Protein AF-A0A7S0Q062-F1 (afdb_monomer)

Solvent-accessible surface area (backbone atoms only — not comparable to full-atom values): 15706 Å² total; per-residue (Å²): 143,91,84,86,85,86,82,90,78,99,66,89,74,64,60,65,62,72,66,32,70,66,52,50,52,52,52,52,50,51,54,50,50,51,52,52,53,53,41,52,55,48,46,52,51,53,51,51,49,38,66,76,47,43,71,65,37,65,72,35,70,66,50,44,51,52,51,52,44,43,52,44,61,59,53,36,58,61,27,53,74,70,68,39,77,59,27,59,56,45,54,56,48,42,59,59,49,48,51,57,56,52,49,61,62,39,40,79,38,68,72,46,28,50,52,50,50,43,54,55,52,38,56,62,70,40,46,68,57,51,53,49,52,53,51,53,38,54,54,50,10,51,52,44,29,70,70,40,56,74,85,37,84,55,18,36,43,61,68,40,10,38,52,47,39,53,37,42,66,76,69,53,73,65,75,72,81,34,63,87,37,74,66,48,38,49,50,53,51,54,48,47,48,45,42,62,58,50,48,48,52,50,50,51,53,54,46,50,53,43,45,52,57,42,59,77,49,33,66,68,52,48,52,49,54,43,51,50,51,50,50,58,50,56,72,72,48,52,73,71,57,69,66,30,56,87,78,54,58,93,80,84,89,78,87,76,83,81,74,83,70,82,81,82,77,78,73,82,82,79,78,132

pLDDT: mean 82.07, std 14.69, range [25.33, 95.5]

InterPro domains:
  IPR005821 Ion transport domain [PF00520] (30-217)
  IPR024862 Tra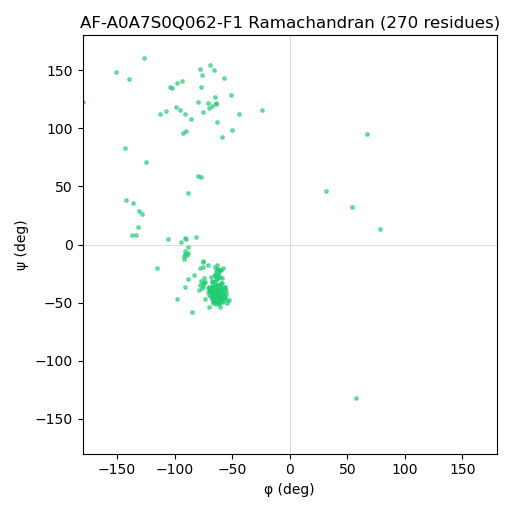nsient receptor potential cation channel subfamily V [PTHR10582] (46-239)

Organism: NCBI:txid221442

Radius of gyration: 27.73 Å; Cα contacts (8 Å, |Δi|>4): 160; chains: 1; bounding box: 75×62×72 Å

Sequence (272 aa):
GAFLLLGNNEQFKDQSEWDNPDTRKSIGLTLFSFTQLLNLYNARIEAQELWVNGYNYLTSMWNLFDVISVLNVISIVPLLYFHSPLAKAFASFGTIVMLTRMSKLARGNEKYSFLISIIIECFYDMVPFVSLCFTFLLFEAFAFNLLAPPDSEYFGDFFSAWFTSYSLMFGEFDSFVYKDSFFMGLFFHLFTITVSIVLLNVLIAIISDTYERVQEKGAPKSLLERADLILEMQQRMLQSQCADPKLFPEWVHVIERVELFDSRHEAWSGRL

Secondary structure (DSSP, 8-state):
---SS---SS-TTSHHHHT-HHHHHHHHHHHHHHHHHHHHHHHHHHHHHHHHHTHHHHHSHHHHHHHHHHHHHHHHHHHHHTT-THHHHHHHHHHHHHHHHHHHHHTTSHHHHHHHHHHHHHHHHHHHHHHHHHHHHHHHHHHHHHHS-TT-TTTSSHHHHHHHHHHHHTT---GGGG-S-HHHHHHHHHHHIIIIIIIHHHHHHHHHHHHHHHHHHHHHHHHHHHHHHHHHHHHHS-HHHHT-TTTS---------------SS-------

Foldseek 3Di:
DPPPPDDDDDDPPPVVCVPPPVSVVVVVVVVLVVVLVVLVVLVVVLVVVCVVCPPVQCVDPLSVLSVVLSVLSVVLVVCVVVVHPCSVVSVVVNVVSVVSVVLLVQLLDLVSVLVVQLVVLLVVLCVVLVVVVLVLLLVQLVVQLVPDDCPDQQRVDSVSSSVQSVCLLVVNDDLVSQPPDPVSNVSSVVSNCCRVPPSVVVSVVSSVVSSVVCVVVSPVVSVVSNVVVVVSVVVVDDPVVVPDCVNVPDDDDDDDDPDPDPPPDDDDPDDD

Structure (mmCIF, N/CA/C/O backbone):
data_AF-A0A7S0Q062-F1
#
_entry.id   AF-A0A7S0Q062-F1
#
loop_
_atom_site.group_PDB
_atom_site.id
_atom_site.type_symbol
_atom_site.label_atom_id
_atom_site.label_alt_id
_atom_site.label_comp_id
_atom_site.label_asym_id
_atom_site.label_entity_id
_atom_site.label_seq_id
_atom_site.pdbx_PDB_ins_code
_atom_site.Cartn_x
_atom_site.Cartn_y
_atom_site.Cartn_z
_atom_site.occupancy
_atom_site.B_iso_or_equiv
_atom_site.auth_seq_id
_atom_site.auth_comp_id
_atom_site.auth_asym_id
_atom_site.auth_atom_id
_atom_site.pdbx_PDB_model_num
ATOM 1 N N . GLY A 1 1 ? -2.473 20.925 -2.664 1.00 36.97 1 GLY A N 1
ATOM 2 C CA . GLY A 1 1 ? -3.140 22.041 -3.355 1.00 36.97 1 GLY A CA 1
ATOM 3 C C . GLY A 1 1 ? -4.131 22.722 -2.436 1.00 36.97 1 GLY A C 1
ATOM 4 O O . GLY A 1 1 ? -5.297 22.376 -2.467 1.00 36.97 1 GLY A O 1
ATOM 5 N N . ALA A 1 2 ? -3.659 23.668 -1.623 1.00 25.33 2 ALA A N 1
ATOM 6 C CA . ALA A 1 2 ? -4.480 24.491 -0.726 1.00 25.33 2 ALA A CA 1
ATOM 7 C C . ALA A 1 2 ? -3.944 25.939 -0.683 1.00 25.33 2 ALA A C 1
ATOM 9 O O . ALA A 1 2 ? -3.864 26.546 0.375 1.00 25.33 2 ALA A O 1
ATOM 10 N N . PHE A 1 3 ? -3.493 26.462 -1.832 1.00 31.81 3 PHE A N 1
ATOM 11 C CA . PHE A 1 3 ? -2.768 27.741 -1.906 1.00 31.81 3 PHE A CA 1
ATOM 12 C C . PHE A 1 3 ? -3.275 28.713 -2.986 1.00 31.81 3 PHE A C 1
ATOM 14 O O . PHE A 1 3 ? -2.584 29.668 -3.311 1.00 31.81 3 PHE A O 1
ATOM 21 N N . LEU A 1 4 ? -4.469 28.503 -3.553 1.00 34.69 4 LEU A N 1
ATOM 22 C CA . LEU A 1 4 ? -4.913 29.251 -4.743 1.00 34.69 4 LEU A CA 1
ATOM 23 C C . LEU A 1 4 ? -6.319 29.870 -4.659 1.00 34.69 4 LEU A C 1
ATOM 25 O O . LEU A 1 4 ? -6.963 30.037 -5.686 1.00 34.69 4 LEU A O 1
ATOM 29 N N . LEU A 1 5 ? -6.813 30.239 -3.471 1.00 33.59 5 LEU A N 1
ATOM 30 C CA . LEU A 1 5 ? -8.160 30.828 -3.354 1.00 33.59 5 LEU A CA 1
ATOM 31 C C . LEU A 1 5 ? -8.294 32.052 -2.440 1.00 33.59 5 LEU A C 1
ATOM 33 O O . LEU A 1 5 ? -9.344 32.228 -1.841 1.00 33.59 5 LEU A O 1
ATOM 37 N N . LEU A 1 6 ? -7.303 32.945 -2.372 1.00 30.56 6 LEU A N 1
ATOM 38 C CA . LEU A 1 6 ? -7.529 34.288 -1.811 1.00 30.56 6 LEU A CA 1
ATOM 39 C C . LEU A 1 6 ? -6.722 35.346 -2.573 1.00 30.56 6 LEU A C 1
ATOM 41 O O . LEU A 1 6 ? -5.625 35.731 -2.178 1.00 30.56 6 LEU A O 1
ATOM 45 N N . GLY A 1 7 ? -7.282 35.790 -3.699 1.00 30.92 7 GLY A N 1
ATOM 46 C CA . GLY A 1 7 ? -6.864 36.994 -4.411 1.00 30.92 7 GLY A CA 1
ATOM 47 C C . GLY A 1 7 ? -7.827 38.152 -4.133 1.00 30.92 7 GLY A C 1
ATOM 48 O O . GLY A 1 7 ? -9.037 37.976 -4.233 1.00 30.92 7 GLY A O 1
ATOM 49 N N . ASN A 1 8 ? -7.239 39.319 -3.853 1.00 39.22 8 ASN A N 1
ATOM 50 C CA . ASN A 1 8 ? -7.812 40.670 -3.783 1.00 39.22 8 ASN A CA 1
ATOM 51 C C . ASN A 1 8 ? -8.819 40.986 -2.663 1.00 39.22 8 ASN A C 1
ATOM 53 O O . ASN A 1 8 ? -10.023 40.831 -2.834 1.00 39.22 8 ASN A O 1
ATOM 57 N N . ASN A 1 9 ? -8.314 41.559 -1.560 1.00 35.62 9 ASN A N 1
ATOM 58 C CA . ASN A 1 9 ? -8.638 42.932 -1.126 1.00 35.62 9 ASN A CA 1
ATOM 59 C C . ASN A 1 9 ? -7.879 43.303 0.174 1.00 35.62 9 ASN A C 1
ATOM 61 O O . ASN A 1 9 ? -7.975 42.615 1.182 1.00 35.62 9 ASN A O 1
ATOM 65 N N . GLU A 1 10 ? -7.094 44.384 0.113 1.00 40.44 10 GLU A N 1
ATOM 66 C CA . GLU A 1 10 ? -6.677 45.308 1.194 1.00 40.44 10 GLU A CA 1
ATOM 67 C C . GLU A 1 10 ? -6.493 44.818 2.661 1.00 40.44 10 GLU A C 1
ATOM 69 O O . GLU A 1 10 ? -6.887 45.516 3.593 1.00 40.44 10 GLU A O 1
ATOM 74 N N . GLN A 1 11 ? -5.817 43.689 2.921 1.00 38.72 11 GLN A N 1
ATOM 75 C CA . GLN A 1 11 ? -5.406 43.292 4.294 1.00 38.72 11 GLN A CA 1
ATOM 76 C C . GLN A 1 11 ? -3.912 42.927 4.458 1.00 38.72 11 GLN A C 1
ATOM 78 O O . GLN A 1 11 ? -3.516 42.219 5.381 1.00 38.72 11 GLN A O 1
ATOM 83 N N . PHE A 1 12 ? -3.033 43.464 3.608 1.00 43.56 12 PHE A N 1
ATOM 84 C CA . PHE A 1 12 ? -1.579 43.222 3.651 1.00 43.56 12 PHE A CA 1
ATOM 85 C C . PHE A 1 12 ? -0.845 44.061 4.725 1.00 43.56 12 PHE A C 1
ATOM 87 O O . PHE A 1 12 ? 0.060 44.837 4.415 1.00 43.56 12 PHE A O 1
ATOM 94 N N . LYS A 1 13 ? -1.208 43.914 6.006 1.00 43.00 13 LYS A N 1
ATOM 95 C CA . LYS A 1 13 ? -0.318 44.293 7.130 1.00 43.00 13 LYS A CA 1
ATOM 96 C C . LYS A 1 13 ? 0.127 43.108 7.989 1.00 43.00 13 LYS A C 1
ATOM 98 O O . LYS A 1 13 ? 1.199 43.199 8.574 1.00 43.00 13 LYS A O 1
ATOM 103 N N . ASP A 1 14 ? -0.588 41.984 7.950 1.00 51.38 14 ASP A N 1
ATOM 104 C CA . ASP A 1 14 ? -0.245 40.794 8.746 1.00 51.38 14 ASP A CA 1
ATOM 105 C C . ASP A 1 14 ? 0.673 39.795 8.023 1.00 51.38 14 ASP A C 1
ATOM 107 O O . ASP A 1 14 ? 1.208 38.883 8.642 1.00 51.38 14 ASP A O 1
ATOM 111 N N . GLN A 1 15 ? 0.930 39.954 6.720 1.00 49.16 15 GLN A N 1
ATOM 112 C CA . GLN A 1 15 ? 1.778 39.016 5.966 1.00 49.16 15 GLN A CA 1
ATOM 113 C C . GLN A 1 15 ? 3.274 39.090 6.314 1.00 49.16 15 GLN A C 1
ATOM 115 O O . GLN A 1 15 ? 3.995 38.131 6.045 1.00 49.16 15 GLN A O 1
ATOM 120 N N . SER A 1 16 ? 3.748 40.173 6.945 1.00 56.31 16 SER A N 1
ATOM 121 C CA . SER A 1 16 ? 5.165 40.314 7.317 1.00 56.31 16 SER A CA 1
ATOM 122 C C . SER A 1 16 ? 5.561 39.448 8.521 1.00 56.31 16 SER A C 1
ATOM 124 O O . SER A 1 16 ? 6.700 38.985 8.586 1.00 56.31 16 SER A O 1
ATOM 126 N N . GLU A 1 17 ? 4.632 39.161 9.440 1.00 57.16 17 GLU A N 1
ATOM 127 C CA . GLU A 1 17 ? 4.890 38.280 10.588 1.00 57.16 17 GLU A CA 1
ATOM 128 C C . GLU A 1 17 ? 4.950 36.798 10.181 1.00 57.16 17 GLU A C 1
ATOM 130 O O . GLU A 1 17 ? 5.759 36.046 10.732 1.00 57.16 17 GLU A O 1
ATOM 135 N N . TRP A 1 18 ? 4.165 36.383 9.176 1.00 56.53 18 TRP A N 1
ATOM 136 C CA . TRP A 1 18 ? 4.162 35.011 8.633 1.00 56.53 18 TRP A CA 1
ATOM 137 C C . TRP A 1 18 ? 5.343 34.704 7.698 1.00 56.53 18 TRP A C 1
ATOM 139 O O . TRP A 1 18 ? 5.669 33.530 7.478 1.00 56.53 18 TRP A O 1
ATOM 149 N N . ASP A 1 19 ? 5.993 35.734 7.150 1.00 65.06 19 ASP A N 1
ATOM 150 C CA . ASP A 1 19 ? 7.230 35.611 6.367 1.00 65.06 19 ASP A CA 1
ATOM 151 C C . ASP A 1 19 ? 8.499 35.668 7.228 1.00 65.06 19 ASP A C 1
ATOM 153 O O . ASP A 1 19 ? 9.587 35.367 6.733 1.00 65.06 19 ASP A O 1
ATOM 157 N N . ASN A 1 20 ? 8.384 35.970 8.527 1.00 80.88 20 ASN A N 1
ATOM 158 C CA . ASN A 1 20 ? 9.530 35.940 9.425 1.00 80.88 20 ASN A CA 1
ATOM 159 C C . ASN A 1 20 ? 10.030 34.483 9.616 1.00 80.88 20 ASN A C 1
ATOM 161 O O . ASN A 1 20 ? 9.285 33.625 10.115 1.00 80.88 20 ASN A O 1
ATOM 165 N N . PRO A 1 21 ? 11.290 34.170 9.245 1.00 79.62 21 PRO A N 1
ATOM 166 C CA . PRO A 1 21 ? 11.847 32.822 9.355 1.00 79.62 21 PRO A CA 1
ATOM 167 C C . PRO A 1 21 ? 11.869 32.286 10.793 1.00 79.62 21 PRO A C 1
ATOM 169 O O . PRO A 1 21 ? 11.767 31.070 10.981 1.00 79.62 21 PRO A O 1
ATOM 172 N N . ASP A 1 22 ? 11.953 33.153 11.802 1.00 82.25 22 ASP A N 1
ATOM 173 C CA . ASP A 1 22 ? 11.947 32.737 13.208 1.00 82.25 22 ASP A CA 1
ATOM 174 C C . ASP A 1 22 ? 10.540 32.347 13.681 1.00 82.25 22 ASP A C 1
ATOM 176 O O . ASP A 1 22 ? 10.376 31.330 14.363 1.00 82.25 22 ASP A O 1
ATOM 180 N N . THR A 1 23 ? 9.507 33.063 13.223 1.00 81.12 23 THR A N 1
ATOM 181 C CA . THR A 1 23 ? 8.100 32.704 13.458 1.00 81.12 23 THR A CA 1
ATOM 182 C C . THR A 1 23 ? 7.782 31.338 12.846 1.00 81.12 23 THR A C 1
ATOM 184 O O . THR A 1 23 ? 7.220 30.472 13.520 1.00 81.12 23 THR A O 1
ATOM 187 N N . ARG A 1 24 ? 8.222 31.080 11.603 1.00 78.56 24 ARG A N 1
ATOM 188 C CA . ARG A 1 24 ? 8.029 29.778 10.929 1.00 78.56 24 ARG A CA 1
ATOM 189 C C . ARG A 1 24 ? 8.706 28.623 11.664 1.00 78.56 24 ARG A C 1
ATOM 191 O O . ARG A 1 24 ? 8.103 27.562 11.822 1.00 78.56 24 ARG A O 1
ATOM 198 N N . LYS A 1 25 ? 9.944 28.822 12.128 1.00 82.19 25 LYS A N 1
ATOM 199 C CA . LYS A 1 25 ? 10.669 27.813 12.917 1.00 82.19 25 LYS A CA 1
ATOM 200 C C . LYS A 1 25 ? 9.970 27.527 14.241 1.00 82.19 25 LYS A C 1
ATOM 202 O O . LYS A 1 25 ? 9.812 26.361 14.590 1.00 82.19 25 LYS A O 1
ATOM 207 N N . SER A 1 26 ? 9.527 28.571 14.943 1.00 82.62 26 SER A N 1
ATOM 208 C CA . SER A 1 26 ? 8.820 28.437 16.219 1.00 82.62 26 SER A CA 1
ATOM 209 C C . SER A 1 26 ? 7.520 27.642 16.060 1.00 82.62 26 SER A C 1
ATOM 211 O O . SER A 1 26 ? 7.314 26.655 16.765 1.00 82.62 26 SER A O 1
ATOM 213 N N . ILE A 1 27 ? 6.695 27.985 15.064 1.00 86.94 27 ILE A N 1
ATOM 214 C CA . ILE A 1 27 ? 5.453 27.257 14.754 1.00 86.94 27 ILE A CA 1
ATOM 215 C C . ILE A 1 27 ? 5.740 25.801 14.360 1.00 86.94 27 ILE A C 1
ATOM 217 O O . ILE A 1 27 ? 5.066 24.881 14.819 1.00 86.94 27 ILE A O 1
ATOM 221 N N . GLY A 1 28 ? 6.755 25.562 13.527 1.00 85.50 28 GLY A N 1
ATOM 222 C CA . GLY A 1 28 ? 7.140 24.202 13.149 1.00 85.50 28 GLY A CA 1
ATOM 223 C C . GLY A 1 28 ? 7.548 23.358 14.358 1.00 85.50 28 GLY A C 1
ATOM 224 O O . GLY A 1 28 ? 7.141 22.202 14.478 1.00 85.50 28 GLY A O 1
ATOM 225 N N . LEU A 1 29 ? 8.303 23.945 15.287 1.00 85.81 29 LEU A N 1
ATOM 226 C CA . LEU A 1 29 ? 8.780 23.260 16.484 1.00 85.81 29 LEU A CA 1
ATOM 227 C C . LEU A 1 29 ? 7.649 22.977 17.482 1.00 85.81 29 LEU A C 1
ATOM 229 O O . LEU A 1 29 ? 7.631 21.900 18.086 1.00 85.81 29 LEU A O 1
ATOM 233 N N . THR A 1 30 ? 6.683 23.888 17.630 1.00 89.12 30 THR A N 1
ATOM 234 C CA . THR A 1 30 ? 5.508 23.662 18.488 1.00 89.12 30 THR A CA 1
ATOM 235 C C . THR A 1 30 ? 4.606 22.567 17.925 1.00 89.12 30 THR A C 1
ATOM 237 O O . THR A 1 30 ? 4.257 21.642 18.660 1.00 89.12 30 THR A O 1
ATOM 240 N N . LEU A 1 31 ? 4.301 22.595 16.622 1.00 88.38 31 LEU A N 1
ATOM 241 C CA . LEU A 1 31 ? 3.514 21.548 15.956 1.00 88.38 31 LEU A CA 1
ATOM 242 C C . LEU A 1 31 ? 4.203 20.181 16.020 1.00 88.38 31 LEU A C 1
ATOM 244 O O . LEU A 1 31 ? 3.558 19.169 16.305 1.00 88.38 31 LEU A O 1
ATOM 248 N N . PHE A 1 32 ? 5.518 20.144 15.798 1.00 87.50 32 PHE A N 1
ATOM 249 C CA . PHE A 1 32 ? 6.297 18.916 15.916 1.00 87.50 32 PHE A CA 1
ATOM 250 C C . PHE A 1 32 ? 6.261 18.366 17.346 1.00 87.50 32 PHE A C 1
ATOM 252 O O . PHE A 1 32 ? 5.954 17.192 17.541 1.00 87.50 32 PHE A O 1
ATOM 259 N N . SER A 1 33 ? 6.493 19.215 18.351 1.00 86.81 33 SER A N 1
ATOM 260 C CA . SER A 1 33 ? 6.449 18.813 19.764 1.00 86.81 33 SER A CA 1
ATOM 261 C C . SER A 1 33 ? 5.070 18.281 20.157 1.00 86.81 33 SER A C 1
ATOM 263 O O . SER A 1 33 ? 4.966 17.234 20.794 1.00 86.81 33 SER A O 1
ATOM 265 N N . PHE A 1 34 ? 4.004 18.950 19.717 1.00 90.31 34 PHE A N 1
ATOM 266 C CA . PHE A 1 34 ? 2.634 18.494 19.928 1.00 90.31 34 PHE A CA 1
ATOM 267 C C . PHE A 1 34 ? 2.374 17.125 19.280 1.00 90.31 34 PHE A C 1
ATOM 269 O O . PHE A 1 34 ? 1.824 16.229 19.920 1.00 90.31 34 PHE A O 1
ATOM 276 N N . THR A 1 35 ? 2.840 16.927 18.043 1.00 87.31 35 THR A N 1
ATOM 277 C CA . THR A 1 35 ? 2.719 15.646 17.328 1.00 87.31 35 THR A CA 1
ATOM 278 C C . THR A 1 35 ? 3.441 14.521 18.069 1.00 87.31 35 THR A C 1
ATOM 280 O O . THR A 1 35 ? 2.903 13.421 18.190 1.00 87.31 35 THR A O 1
ATOM 283 N N . GLN A 1 36 ? 4.628 14.790 18.619 1.00 87.56 36 GLN A N 1
ATOM 284 C CA . GLN A 1 36 ? 5.376 13.804 19.401 1.00 87.56 36 GLN A CA 1
ATOM 285 C C . GLN A 1 36 ? 4.670 13.451 20.715 1.00 87.56 36 GLN A C 1
ATOM 287 O O . GLN A 1 36 ? 4.585 12.274 21.063 1.00 87.56 36 GLN A O 1
ATOM 292 N N . LEU A 1 37 ? 4.098 14.434 21.417 1.00 90.50 37 LEU A N 1
ATOM 293 C CA . LEU A 1 37 ? 3.309 14.183 22.628 1.00 90.50 37 LEU A CA 1
ATOM 294 C C . LEU A 1 37 ? 2.075 13.322 22.337 1.00 90.50 37 LEU A C 1
ATOM 296 O O . LEU A 1 37 ? 1.827 12.343 23.042 1.00 90.50 37 LEU A O 1
ATOM 300 N N . LEU A 1 38 ? 1.337 13.643 21.271 1.00 89.44 38 LEU A N 1
ATOM 301 C CA . LEU A 1 38 ? 0.197 12.840 20.833 1.00 89.44 38 LEU A CA 1
ATOM 302 C C . LEU A 1 38 ? 0.633 11.415 20.464 1.00 89.44 38 LEU A C 1
ATOM 304 O O . LEU A 1 38 ? -0.043 10.446 20.804 1.00 89.44 38 LEU A O 1
ATOM 308 N N . ASN A 1 39 ? 1.784 11.268 19.806 1.00 89.81 39 ASN A N 1
ATOM 309 C CA . ASN A 1 39 ? 2.300 9.958 19.435 1.00 89.81 39 ASN A CA 1
ATOM 310 C C . ASN A 1 39 ? 2.723 9.121 20.650 1.00 89.81 39 ASN A C 1
ATOM 312 O O . ASN A 1 39 ? 2.470 7.923 20.662 1.00 89.81 39 ASN A O 1
ATOM 316 N N . LEU A 1 40 ? 3.303 9.732 21.687 1.00 90.00 40 LEU A N 1
ATOM 317 C CA . LEU A 1 40 ? 3.611 9.048 22.949 1.00 90.00 40 LEU A CA 1
ATOM 318 C C . LEU A 1 40 ? 2.344 8.603 23.688 1.00 90.00 40 LEU A C 1
ATOM 320 O O . LEU A 1 40 ? 2.309 7.506 24.246 1.00 90.00 40 LEU A O 1
ATOM 324 N N . TYR A 1 41 ? 1.294 9.427 23.666 1.00 90.31 41 TYR A N 1
ATOM 325 C CA . TYR A 1 41 ? -0.012 9.042 24.196 1.00 90.31 41 TYR A CA 1
ATOM 326 C C . TYR A 1 41 ? -0.577 7.818 23.459 1.00 90.31 41 TYR A C 1
ATOM 328 O O . TYR A 1 41 ? -0.955 6.840 24.103 1.00 90.31 41 TYR A O 1
ATOM 336 N N . ASN A 1 42 ? -0.538 7.823 22.124 1.00 87.50 42 ASN A N 1
ATOM 337 C CA . ASN A 1 42 ? -0.971 6.679 21.317 1.00 87.50 42 ASN A CA 1
ATOM 338 C C . ASN A 1 42 ? -0.097 5.442 21.566 1.00 87.50 42 ASN A C 1
ATOM 340 O O . ASN A 1 42 ? -0.624 4.356 21.767 1.00 87.50 42 ASN A O 1
ATOM 344 N N . ALA A 1 43 ? 1.228 5.601 21.643 1.00 90.31 43 ALA A N 1
ATOM 345 C CA . ALA A 1 43 ? 2.157 4.511 21.939 1.00 90.31 43 ALA A CA 1
ATOM 346 C C . ALA A 1 43 ? 1.827 3.814 23.264 1.00 90.31 43 ALA A C 1
ATOM 348 O O . ALA A 1 43 ? 1.913 2.593 23.360 1.00 90.31 43 ALA A O 1
ATOM 349 N N . ARG A 1 44 ? 1.418 4.583 24.283 1.00 90.25 44 ARG A N 1
ATOM 350 C CA . ARG A 1 44 ? 0.967 4.027 25.560 1.00 90.25 44 ARG A CA 1
ATOM 351 C C . ARG A 1 44 ? -0.301 3.188 25.396 1.00 90.25 44 ARG A C 1
ATOM 353 O O . ARG A 1 44 ? -0.363 2.115 25.987 1.00 90.25 44 ARG A O 1
ATOM 360 N N . ILE A 1 45 ? -1.285 3.669 24.636 1.00 85.75 45 ILE A N 1
ATOM 361 C CA . ILE A 1 45 ? -2.532 2.932 24.379 1.00 85.75 45 ILE A CA 1
ATOM 362 C C . ILE A 1 45 ? -2.226 1.623 23.650 1.00 85.75 45 ILE A C 1
ATOM 364 O O . ILE A 1 45 ? -2.612 0.561 24.130 1.00 85.75 45 ILE A O 1
ATOM 368 N N . GLU A 1 46 ? -1.468 1.681 22.554 1.00 87.88 46 GLU A N 1
ATOM 369 C CA . GLU A 1 46 ? -1.132 0.485 21.772 1.00 87.88 46 GLU A CA 1
ATOM 370 C C . GLU A 1 46 ? -0.297 -0.514 22.588 1.00 87.88 46 GLU A C 1
ATOM 372 O O . GLU A 1 46 ? -0.504 -1.720 22.498 1.00 87.88 46 GLU A O 1
ATOM 377 N N . ALA A 1 47 ? 0.609 -0.036 23.452 1.00 88.19 47 ALA A N 1
ATOM 378 C CA . ALA A 1 47 ? 1.370 -0.906 24.349 1.00 88.19 47 ALA A CA 1
ATOM 379 C C . ALA A 1 47 ? 0.480 -1.603 25.392 1.00 88.19 47 ALA A C 1
ATOM 381 O O . ALA A 1 47 ? 0.721 -2.764 25.722 1.00 88.19 47 ALA A O 1
ATOM 382 N N . GLN A 1 48 ? -0.544 -0.917 25.912 1.00 86.25 48 GLN A N 1
ATOM 383 C CA . GLN A 1 48 ? -1.524 -1.526 26.814 1.00 86.25 48 GLN A CA 1
ATOM 384 C C . GLN A 1 48 ? -2.356 -2.587 26.091 1.00 86.25 48 GLN A C 1
ATOM 386 O O . GLN A 1 48 ? -2.544 -3.679 26.623 1.00 86.25 48 GLN A O 1
ATOM 391 N N . GLU A 1 49 ? -2.805 -2.298 24.872 1.00 83.31 49 GLU A N 1
ATOM 392 C CA . GLU A 1 49 ? -3.603 -3.230 24.076 1.00 83.31 49 GLU A CA 1
ATOM 393 C C . GLU A 1 49 ? -2.798 -4.474 23.669 1.00 83.31 49 GLU A C 1
ATOM 395 O O . GLU A 1 49 ? -3.270 -5.600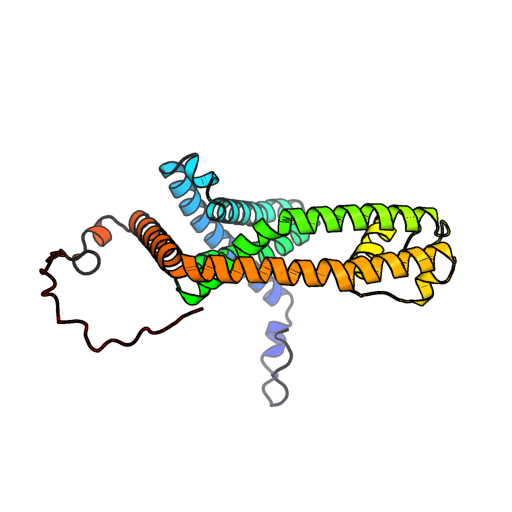 23.832 1.00 83.31 49 GLU A O 1
ATOM 400 N N . LEU A 1 50 ? -1.541 -4.288 23.251 1.00 87.50 50 LEU A N 1
ATOM 401 C CA . LEU A 1 50 ? -0.600 -5.377 22.986 1.00 87.50 50 LEU A CA 1
ATOM 402 C C . LEU A 1 50 ? -0.352 -6.233 24.236 1.00 87.50 50 LEU A C 1
ATOM 404 O O . LEU A 1 50 ? -0.223 -7.450 24.129 1.00 87.50 50 LEU A O 1
ATOM 408 N N . TRP A 1 51 ? -0.288 -5.625 25.424 1.00 86.31 51 TRP A N 1
ATOM 409 C CA . TRP A 1 51 ? -0.076 -6.364 26.670 1.00 86.31 51 TRP A CA 1
ATOM 410 C C . TRP A 1 51 ? -1.279 -7.236 27.050 1.00 86.31 51 TRP A C 1
ATOM 412 O O . TRP A 1 51 ? -1.092 -8.362 27.506 1.00 86.31 51 TRP A O 1
ATOM 422 N N . VAL A 1 52 ? -2.501 -6.745 26.826 1.00 84.81 52 VAL A N 1
ATOM 423 C CA . VAL A 1 52 ? -3.740 -7.490 27.111 1.00 84.81 52 VAL A CA 1
ATOM 424 C C . VAL A 1 52 ? -3.975 -8.603 26.087 1.00 84.81 52 VAL A C 1
ATOM 426 O O . VAL A 1 52 ? -4.273 -9.735 26.463 1.00 84.81 52 VAL A O 1
ATOM 429 N N . ASN A 1 53 ? -3.824 -8.297 24.797 1.00 81.50 53 ASN A N 1
ATOM 430 C CA . ASN A 1 53 ? -4.175 -9.205 23.700 1.00 81.50 53 ASN A CA 1
ATOM 431 C C . ASN A 1 53 ? -3.001 -10.094 23.236 1.00 81.50 53 ASN A C 1
ATOM 433 O O . ASN A 1 53 ? -3.202 -11.066 22.502 1.00 81.50 53 ASN A O 1
ATOM 437 N N . GLY A 1 54 ? -1.771 -9.790 23.660 1.00 85.25 54 GLY A N 1
ATOM 438 C CA . GLY A 1 54 ? -0.574 -10.581 23.384 1.00 85.25 54 GLY A CA 1
ATOM 439 C C . GLY A 1 54 ? -0.312 -10.777 21.889 1.00 85.25 54 GLY A C 1
ATOM 440 O O . GLY A 1 54 ? -0.352 -9.838 21.099 1.00 85.25 54 GLY A O 1
ATOM 441 N N . TYR A 1 55 ? -0.042 -12.021 21.483 1.00 81.50 55 TYR A N 1
ATOM 442 C CA . TYR A 1 55 ? 0.262 -12.356 20.086 1.00 81.50 55 TYR A CA 1
ATOM 443 C C . TYR A 1 55 ? -0.922 -12.125 19.135 1.00 81.50 55 TYR A C 1
ATOM 445 O O . TYR A 1 55 ? -0.718 -11.713 17.993 1.00 81.50 55 TYR A O 1
ATOM 453 N N . ASN A 1 56 ? -2.158 -12.315 19.608 1.00 82.69 56 ASN A N 1
ATOM 454 C CA . ASN A 1 56 ? -3.354 -12.135 18.782 1.00 82.69 56 ASN A CA 1
ATOM 455 C C . ASN A 1 56 ? -3.486 -10.687 18.289 1.00 82.69 56 ASN A C 1
ATOM 457 O O . ASN A 1 56 ? -3.976 -10.456 17.188 1.00 82.69 56 ASN A O 1
ATOM 461 N N . TYR A 1 57 ? -2.959 -9.715 19.038 1.00 81.44 57 TYR A N 1
ATOM 462 C CA . TYR A 1 57 ? -2.923 -8.321 18.606 1.00 81.44 57 TYR A CA 1
ATOM 463 C C . TYR A 1 57 ? -2.139 -8.139 17.297 1.00 81.44 57 TYR A C 1
ATOM 465 O O . TYR A 1 57 ? -2.608 -7.446 16.400 1.00 81.44 57 TYR A O 1
ATOM 473 N N . LEU A 1 58 ? -0.983 -8.799 17.150 1.00 79.06 58 LEU A N 1
ATOM 474 C CA . LEU A 1 58 ? -0.124 -8.664 15.965 1.00 79.06 58 LEU A CA 1
ATOM 475 C C . LEU A 1 58 ? -0.660 -9.410 14.736 1.00 79.06 58 LEU A C 1
ATOM 477 O O . LEU A 1 58 ? -0.213 -9.144 13.624 1.00 79.06 58 LEU A O 1
ATOM 481 N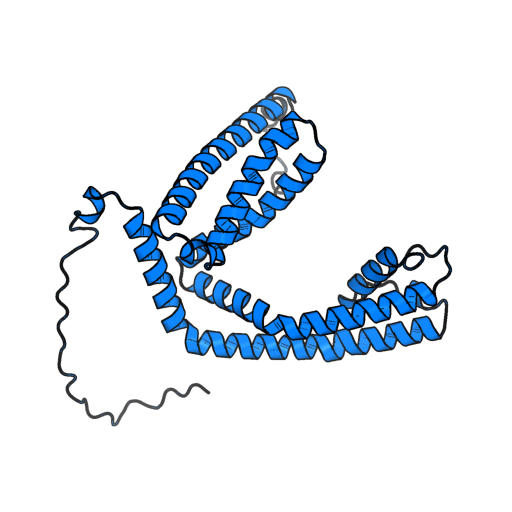 N . THR A 1 59 ? -1.623 -10.318 14.916 1.00 81.62 59 THR A N 1
ATOM 482 C CA . THR A 1 59 ? -2.314 -10.963 13.786 1.00 81.62 59 THR A CA 1
ATOM 483 C C . THR A 1 59 ? -3.331 -10.044 13.106 1.00 81.62 59 THR A C 1
ATOM 485 O O . THR A 1 59 ? -3.679 -10.269 11.948 1.00 81.62 59 THR A O 1
ATOM 488 N N . SER A 1 60 ? -3.773 -8.978 13.783 1.00 82.19 60 SER A N 1
ATOM 489 C CA . SER A 1 60 ? -4.652 -7.970 13.193 1.00 82.19 60 SER A CA 1
ATOM 490 C C . SER A 1 60 ? -3.848 -6.997 12.332 1.00 82.19 60 SER A C 1
ATOM 492 O O . SER A 1 60 ? -2.948 -6.305 12.815 1.00 82.19 60 SER A O 1
ATOM 494 N N . MET A 1 61 ? -4.211 -6.890 11.051 1.00 81.25 61 MET A N 1
ATOM 495 C CA . MET A 1 61 ? -3.571 -5.959 10.112 1.00 81.25 61 MET A CA 1
ATOM 496 C C . MET A 1 61 ? -3.628 -4.505 10.597 1.00 81.25 61 MET A C 1
ATOM 498 O O . MET A 1 61 ? -2.682 -3.745 10.405 1.00 81.25 61 MET A O 1
ATOM 502 N N . TRP A 1 62 ? -4.730 -4.116 11.239 1.00 81.31 62 TRP A N 1
ATOM 503 C CA . TRP A 1 62 ? -4.949 -2.753 11.729 1.00 81.31 62 TRP A CA 1
ATOM 504 C C . TRP A 1 62 ? -3.971 -2.382 12.833 1.00 81.31 62 TRP A C 1
ATOM 506 O O . TRP A 1 62 ? -3.361 -1.317 12.811 1.00 81.31 62 TRP A O 1
ATOM 516 N N . ASN A 1 63 ? -3.778 -3.314 13.752 1.00 84.44 63 ASN A N 1
ATOM 517 C CA . ASN A 1 63 ? -2.907 -3.154 14.900 1.00 84.44 63 ASN A CA 1
ATOM 518 C C . ASN A 1 63 ? -1.438 -3.126 14.468 1.00 84.44 63 ASN A C 1
ATOM 520 O O . ASN A 1 63 ? -0.651 -2.314 14.953 1.00 84.44 63 ASN A O 1
ATOM 524 N N . LEU A 1 64 ? -1.081 -3.929 13.460 1.00 85.94 64 LEU A N 1
ATOM 525 C CA . LEU A 1 64 ? 0.231 -3.846 12.825 1.00 85.94 64 LEU A CA 1
ATOM 526 C C . LEU A 1 64 ? 0.488 -2.454 12.218 1.00 85.94 64 LEU A C 1
ATOM 528 O O . LEU A 1 64 ? 1.560 -1.885 12.434 1.00 85.94 64 LEU A O 1
ATOM 532 N N . PHE A 1 65 ? -0.482 -1.875 11.500 1.00 86.88 65 PHE A N 1
ATOM 533 C CA . PHE A 1 65 ? -0.350 -0.519 10.953 1.00 86.88 65 PHE A CA 1
ATOM 534 C C . PHE A 1 65 ? -0.217 0.555 12.040 1.00 86.88 65 PHE A C 1
ATOM 536 O O . PHE A 1 65 ? 0.584 1.482 11.878 1.00 86.88 65 PHE A O 1
ATOM 543 N N . ASP A 1 66 ? -0.944 0.427 13.151 1.00 86.56 66 ASP A N 1
ATOM 544 C CA . ASP A 1 66 ? -0.843 1.361 14.275 1.00 86.56 66 ASP A CA 1
ATOM 545 C C . ASP A 1 66 ? 0.545 1.320 14.925 1.00 86.56 66 ASP A C 1
ATOM 547 O O . ASP A 1 66 ? 1.143 2.380 15.154 1.00 86.56 66 ASP A O 1
ATOM 551 N N . VAL A 1 67 ? 1.109 0.123 15.117 1.00 88.44 67 VAL A N 1
ATOM 552 C CA . VAL A 1 67 ? 2.481 -0.063 15.617 1.00 88.44 67 VAL A CA 1
ATOM 553 C C . VAL A 1 67 ? 3.510 0.519 14.648 1.00 88.44 67 VAL A C 1
ATOM 555 O O . VAL A 1 67 ? 4.382 1.283 15.070 1.00 88.44 67 VAL A O 1
ATOM 558 N N . ILE A 1 68 ? 3.400 0.226 13.346 1.00 89.56 68 ILE A N 1
ATOM 559 C CA . ILE A 1 68 ? 4.295 0.786 12.317 1.00 89.56 68 ILE A CA 1
ATOM 560 C C . ILE A 1 68 ? 4.245 2.319 12.338 1.00 89.56 68 ILE A C 1
ATOM 562 O O . ILE A 1 68 ? 5.286 2.973 12.258 1.00 89.56 68 ILE A O 1
ATOM 566 N N . SER A 1 69 ? 3.053 2.898 12.497 1.00 88.44 69 SER A N 1
ATOM 567 C CA . SER A 1 69 ? 2.867 4.345 12.600 1.00 88.44 69 SER A CA 1
ATOM 568 C C . SER A 1 69 ? 3.568 4.941 13.821 1.00 88.44 69 SER A C 1
ATOM 570 O O . SER A 1 69 ? 4.306 5.921 13.687 1.00 88.44 69 SER A O 1
ATOM 572 N N . VAL A 1 70 ? 3.394 4.333 15.002 1.00 90.25 70 VAL A N 1
ATOM 573 C CA . VAL A 1 70 ? 4.059 4.782 16.235 1.00 90.25 70 VAL A CA 1
ATOM 574 C C . VAL A 1 70 ? 5.579 4.739 16.075 1.00 90.25 70 VAL A C 1
ATOM 576 O O . VAL A 1 70 ? 6.252 5.732 16.373 1.00 90.25 70 VAL A O 1
ATOM 579 N N . LEU A 1 71 ? 6.114 3.619 15.577 1.00 91.00 71 LEU A N 1
ATOM 580 C CA . LEU A 1 71 ? 7.553 3.423 15.387 1.00 91.00 71 LEU A CA 1
ATOM 581 C C . LEU A 1 71 ? 8.135 4.408 14.370 1.00 91.00 71 LEU A C 1
ATOM 583 O O . LEU A 1 71 ? 9.190 4.996 14.625 1.00 91.00 71 LEU A O 1
ATOM 587 N N . ASN A 1 72 ? 7.441 4.638 13.251 1.00 91.31 72 ASN A N 1
ATOM 588 C CA . ASN A 1 72 ? 7.869 5.602 12.245 1.00 91.31 72 ASN A CA 1
ATOM 589 C C . ASN A 1 72 ? 8.018 7.006 12.857 1.00 91.31 72 ASN A C 1
ATOM 591 O O . ASN A 1 72 ? 9.083 7.609 12.725 1.00 91.31 72 ASN A O 1
ATOM 595 N N . VAL A 1 73 ? 7.019 7.491 13.600 1.00 89.56 73 VAL A N 1
ATOM 596 C CA . VAL A 1 73 ? 7.052 8.843 14.185 1.00 89.56 73 VAL A CA 1
ATOM 597 C C . VAL A 1 73 ? 8.116 8.976 15.285 1.00 89.56 73 VAL A C 1
ATOM 599 O O . VAL A 1 73 ? 8.801 10.001 15.338 1.00 89.56 73 VAL A O 1
ATOM 602 N N . ILE A 1 74 ? 8.315 7.942 16.115 1.00 89.69 74 ILE A N 1
ATOM 603 C CA . ILE A 1 74 ? 9.379 7.926 17.141 1.00 89.69 74 ILE A CA 1
ATOM 604 C C . ILE A 1 74 ? 10.763 7.980 16.490 1.00 89.69 74 ILE A C 1
ATOM 606 O O . ILE A 1 74 ? 11.639 8.700 16.971 1.00 89.69 74 ILE A O 1
ATOM 610 N N . SER A 1 75 ? 10.966 7.267 15.379 1.00 90.56 75 SER A N 1
ATOM 611 C CA . SER A 1 75 ? 12.270 7.204 14.709 1.00 90.56 75 SER A CA 1
ATOM 612 C C . SER A 1 75 ? 12.738 8.552 14.134 1.00 90.56 75 SER A C 1
ATOM 614 O O . SER A 1 75 ? 13.935 8.754 13.941 1.00 90.56 75 SER A O 1
ATOM 616 N N . ILE A 1 76 ? 11.831 9.514 13.923 1.00 90.38 76 ILE A N 1
ATOM 617 C CA . ILE A 1 76 ? 12.165 10.840 13.380 1.00 90.38 76 ILE A CA 1
ATOM 618 C C . ILE A 1 76 ? 13.044 11.644 14.352 1.00 90.38 76 ILE A C 1
ATOM 620 O O . ILE A 1 76 ? 13.960 12.335 13.910 1.00 90.38 76 ILE A O 1
ATOM 624 N N . VAL A 1 77 ? 12.816 11.544 15.666 1.00 89.94 77 VAL A N 1
ATOM 625 C CA . VAL A 1 77 ? 13.566 12.314 16.680 1.00 89.94 77 VAL A CA 1
ATOM 626 C C . VAL A 1 77 ? 15.075 12.012 16.657 1.00 89.94 77 VAL A C 1
ATOM 628 O O . VAL A 1 77 ? 15.854 12.957 16.498 1.00 89.94 77 VAL A O 1
ATOM 631 N N . PRO A 1 78 ? 15.535 10.747 16.758 1.00 92.25 78 PRO A N 1
ATOM 632 C CA . PRO A 1 78 ? 16.960 10.446 16.656 1.00 92.25 78 PRO A CA 1
ATOM 633 C C . PRO A 1 78 ? 17.518 10.771 15.264 1.00 92.25 78 PRO A C 1
ATOM 635 O O . PRO A 1 78 ? 18.636 11.273 15.169 1.00 92.25 78 PRO A O 1
ATOM 638 N N . LEU A 1 79 ? 16.753 10.565 14.184 1.00 91.94 79 LEU A N 1
ATOM 639 C CA . LEU A 1 79 ? 17.206 10.908 12.829 1.00 91.94 79 LEU A CA 1
ATOM 640 C C . LEU A 1 79 ? 17.473 12.411 12.661 1.00 91.94 79 LEU A C 1
ATOM 642 O O . LEU A 1 79 ? 18.452 12.783 12.013 1.00 91.94 79 LEU A O 1
ATOM 646 N N . LEU A 1 80 ? 16.646 13.266 13.270 1.00 88.88 80 LEU A N 1
ATOM 647 C CA . LEU A 1 80 ? 16.877 14.712 13.308 1.00 88.88 80 LEU A CA 1
ATOM 648 C C . LEU A 1 80 ? 18.080 15.073 14.183 1.00 88.88 80 LEU A C 1
ATOM 650 O O . LEU A 1 80 ? 18.885 15.909 13.780 1.00 88.88 80 LEU A O 1
ATOM 654 N N . TYR A 1 81 ? 18.243 14.418 15.337 1.00 91.12 81 TYR A N 1
ATOM 655 C CA . TYR A 1 81 ? 19.393 14.641 16.219 1.00 91.12 81 TYR A CA 1
ATOM 656 C C . TYR A 1 81 ? 20.725 14.352 15.508 1.00 91.12 81 TYR A C 1
ATOM 658 O O . TYR A 1 81 ? 21.651 15.163 15.552 1.00 91.12 81 TYR A O 1
ATOM 666 N N . PHE A 1 82 ? 20.796 13.249 14.759 1.00 93.62 82 PHE A N 1
ATOM 667 C CA . PHE A 1 82 ? 21.968 12.883 13.956 1.00 93.62 82 PHE A CA 1
ATOM 668 C C . PHE A 1 82 ? 22.051 13.594 12.595 1.00 93.62 82 PHE A C 1
ATOM 670 O O . PHE A 1 82 ? 22.929 13.267 11.801 1.00 93.62 82 PHE A O 1
ATOM 677 N N . HIS A 1 83 ? 21.166 14.558 12.310 1.00 91.19 83 HIS A N 1
ATOM 678 C CA . HIS A 1 83 ? 21.142 15.313 11.049 1.00 91.19 83 HIS A CA 1
ATOM 679 C C . HIS A 1 83 ? 21.086 14.407 9.799 1.00 91.19 83 HIS A C 1
ATOM 681 O O . HIS A 1 83 ? 21.629 14.735 8.743 1.00 91.19 83 HIS A O 1
ATOM 687 N N . SER A 1 84 ? 20.424 13.250 9.910 1.00 90.25 84 SER A N 1
ATOM 688 C CA . SER A 1 84 ? 20.346 12.267 8.831 1.00 90.25 84 SER A CA 1
ATOM 689 C C . SER A 1 84 ? 19.345 12.702 7.752 1.00 90.25 84 SER A C 1
ATOM 691 O O . SER A 1 84 ? 18.210 13.070 8.081 1.00 90.25 84 SER A O 1
ATOM 693 N N . PRO A 1 85 ? 19.683 12.589 6.450 1.00 89.44 85 PRO A N 1
ATOM 694 C CA . PRO A 1 85 ? 18.745 12.885 5.364 1.00 89.44 85 PRO A CA 1
ATOM 695 C C . PRO A 1 85 ? 17.521 11.955 5.374 1.00 89.44 85 PRO A C 1
ATOM 697 O O . PRO A 1 85 ? 16.461 12.325 4.863 1.00 89.44 85 PRO A O 1
ATOM 700 N N . LEU A 1 86 ? 17.629 10.787 6.021 1.00 91.81 86 LEU A N 1
ATOM 701 C CA . LEU A 1 86 ? 16.528 9.839 6.187 1.00 91.81 86 LEU A CA 1
ATOM 702 C C . LEU A 1 86 ? 15.363 10.417 6.997 1.00 91.81 86 LEU A C 1
ATOM 704 O O . LEU A 1 86 ? 14.238 9.963 6.817 1.00 91.81 86 LEU A O 1
ATOM 708 N N . ALA A 1 87 ? 15.581 11.447 7.825 1.00 90.00 87 ALA A N 1
ATOM 709 C CA . ALA A 1 87 ? 14.503 12.089 8.579 1.00 90.00 87 ALA A CA 1
ATOM 710 C C . ALA A 1 87 ? 13.369 12.580 7.661 1.00 90.00 87 ALA A C 1
ATOM 712 O O . ALA A 1 87 ? 12.193 12.396 7.970 1.00 90.00 87 ALA A O 1
ATOM 713 N N . LYS A 1 88 ? 13.715 13.146 6.494 1.00 88.31 88 LYS A N 1
ATOM 714 C CA . LYS A 1 88 ? 12.729 13.606 5.501 1.00 88.31 88 LYS A CA 1
ATOM 715 C C . LYS A 1 88 ? 11.988 12.442 4.848 1.00 88.31 88 LYS A C 1
ATOM 717 O O . LYS A 1 88 ? 10.778 12.530 4.650 1.00 88.31 88 LYS A O 1
ATOM 722 N N . ALA A 1 89 ? 12.697 11.357 4.538 1.00 90.69 89 ALA A N 1
ATOM 723 C CA . ALA A 1 89 ? 12.097 10.155 3.965 1.00 90.69 89 ALA A CA 1
ATOM 724 C C . ALA A 1 89 ? 11.105 9.514 4.947 1.00 90.69 89 ALA A C 1
ATOM 726 O O . ALA A 1 89 ? 9.968 9.238 4.579 1.00 90.69 89 ALA A O 1
ATOM 727 N N . PHE A 1 90 ? 11.490 9.372 6.218 1.00 91.19 90 PHE A N 1
ATOM 728 C CA . PHE A 1 90 ? 10.627 8.819 7.262 1.00 91.19 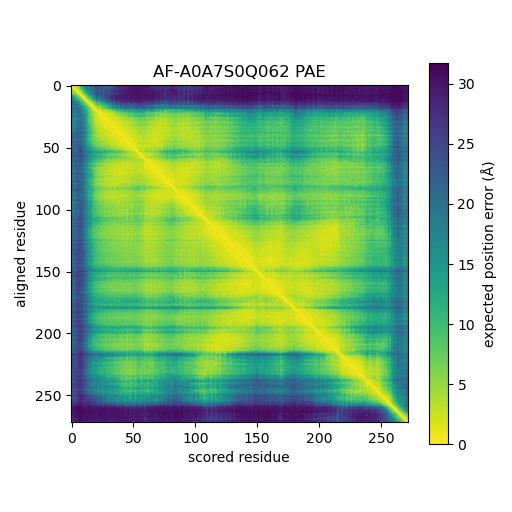90 PHE A CA 1
ATOM 729 C C . PHE A 1 90 ? 9.426 9.712 7.564 1.00 91.19 90 PHE A C 1
ATOM 731 O O . PHE A 1 90 ? 8.325 9.187 7.705 1.00 91.19 90 PHE A O 1
ATOM 738 N N . ALA A 1 91 ? 9.607 11.035 7.599 1.00 88.06 91 ALA A N 1
ATOM 739 C CA . ALA A 1 91 ? 8.497 11.974 7.738 1.00 88.06 91 ALA A CA 1
ATOM 740 C C . ALA A 1 91 ? 7.509 11.870 6.564 1.00 88.06 91 ALA A C 1
ATOM 742 O O . ALA A 1 91 ? 6.300 11.862 6.781 1.00 88.06 91 ALA A O 1
ATOM 743 N N . SER A 1 92 ? 8.014 11.734 5.333 1.00 90.00 92 SER A N 1
ATOM 744 C CA . SER A 1 92 ? 7.181 11.562 4.133 1.00 90.00 92 SER A CA 1
ATOM 745 C C . SER A 1 92 ? 6.461 10.213 4.124 1.00 90.00 92 SER A C 1
ATOM 747 O O . SER A 1 92 ? 5.303 10.132 3.744 1.00 90.00 92 SER A O 1
ATOM 749 N N . PHE A 1 93 ? 7.111 9.148 4.590 1.00 89.81 93 PHE A N 1
ATOM 750 C CA . PHE A 1 93 ? 6.455 7.855 4.764 1.00 8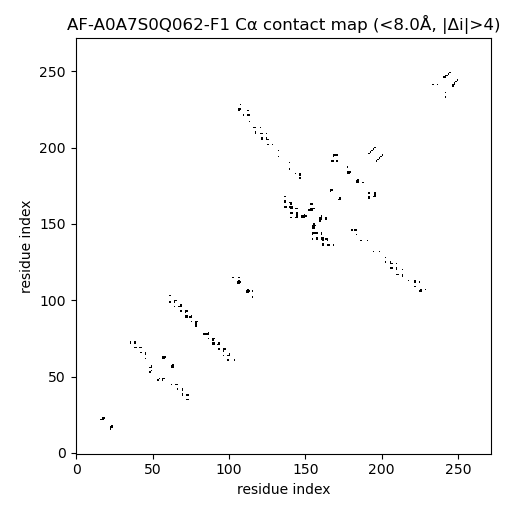9.81 93 PHE A CA 1
ATOM 751 C C . PHE A 1 93 ? 5.360 7.921 5.840 1.00 89.81 93 PHE A C 1
ATOM 753 O O . PHE A 1 93 ? 4.269 7.385 5.656 1.00 89.81 93 PHE A O 1
ATOM 760 N N . GLY A 1 94 ? 5.614 8.644 6.933 1.00 86.88 94 GLY A N 1
ATOM 761 C CA . GLY A 1 94 ? 4.660 8.841 8.020 1.00 86.88 94 GLY A CA 1
ATOM 762 C C . GLY A 1 94 ? 3.345 9.488 7.583 1.00 86.88 94 GLY A C 1
ATOM 763 O O . GLY A 1 94 ? 2.295 9.129 8.115 1.00 86.88 94 GLY A O 1
ATOM 764 N N . THR A 1 95 ? 3.358 10.377 6.582 1.00 84.38 95 THR A N 1
ATOM 765 C CA . THR A 1 95 ? 2.114 10.970 6.055 1.00 84.38 95 THR A CA 1
ATOM 766 C C . THR A 1 95 ? 1.246 9.940 5.332 1.00 84.38 95 THR A C 1
ATOM 768 O O . THR A 1 95 ? 0.028 9.958 5.498 1.00 84.38 95 THR A O 1
ATOM 771 N N . ILE A 1 96 ? 1.853 9.001 4.600 1.00 86.06 96 ILE A N 1
ATOM 772 C CA . ILE A 1 96 ? 1.139 7.890 3.952 1.00 86.06 96 ILE A CA 1
ATOM 773 C C . ILE A 1 96 ? 0.590 6.940 5.014 1.00 86.06 96 ILE A C 1
ATOM 775 O O . ILE A 1 96 ? -0.573 6.552 4.958 1.00 86.06 96 ILE A O 1
ATOM 779 N N . VAL A 1 97 ? 1.389 6.611 6.031 1.00 85.31 97 VAL A N 1
ATOM 780 C CA . VAL A 1 97 ? 0.933 5.756 7.136 1.00 85.31 97 VAL A CA 1
ATOM 781 C C . VAL A 1 97 ? -0.210 6.415 7.920 1.00 85.31 97 VAL A C 1
ATOM 783 O O . VAL A 1 97 ? -1.102 5.732 8.405 1.00 85.31 97 VAL A O 1
ATOM 786 N N . MET A 1 98 ? -0.279 7.744 7.995 1.00 81.19 98 MET A N 1
ATOM 787 C CA . MET A 1 98 ? -1.409 8.427 8.636 1.00 81.19 98 MET A CA 1
ATOM 788 C C . MET A 1 98 ? -2.753 8.159 7.929 1.00 81.19 98 MET A C 1
ATOM 790 O O . MET A 1 98 ? -3.802 8.197 8.578 1.00 81.19 98 MET A O 1
ATOM 794 N N . LEU A 1 99 ? -2.743 7.811 6.636 1.00 82.94 99 LEU A N 1
ATOM 795 C CA . LEU A 1 99 ? -3.944 7.400 5.902 1.00 82.94 99 LEU A CA 1
ATOM 796 C C . LEU A 1 99 ? -4.536 6.090 6.446 1.00 82.94 99 LEU A C 1
ATOM 798 O O . LEU A 1 99 ? -5.761 5.948 6.501 1.00 82.94 99 LEU A O 1
ATOM 802 N N . THR A 1 100 ? -3.701 5.145 6.890 1.00 82.38 100 THR A N 1
ATOM 803 C CA . THR A 1 100 ? -4.189 3.873 7.453 1.00 82.38 100 THR A CA 1
ATOM 804 C C . THR A 1 100 ? -4.920 4.110 8.776 1.00 82.38 100 THR A C 1
ATOM 806 O O . THR A 1 100 ? -5.982 3.530 9.005 1.00 82.38 100 THR A O 1
ATOM 809 N N . ARG A 1 101 ? -4.447 5.066 9.588 1.00 79.81 101 ARG A N 1
ATOM 810 C CA . ARG A 1 101 ? -5.133 5.507 10.815 1.00 79.81 101 ARG A CA 1
ATOM 811 C C . ARG A 1 101 ? -6.481 6.159 10.538 1.00 79.81 101 ARG A C 1
ATOM 813 O O . ARG A 1 101 ? -7.468 5.838 11.197 1.00 79.81 101 ARG A O 1
ATOM 820 N N . MET A 1 102 ? -6.544 7.045 9.543 1.00 81.19 102 MET A N 1
ATOM 821 C CA . MET A 1 102 ? -7.817 7.642 9.121 1.00 81.19 102 MET A CA 1
ATOM 822 C C . MET A 1 102 ? -8.798 6.570 8.634 1.00 81.19 102 MET A C 1
ATOM 824 O O . MET A 1 102 ? -9.987 6.645 8.932 1.00 81.19 102 MET A O 1
ATOM 828 N N . SER A 1 103 ? -8.293 5.533 7.962 1.00 80.94 103 SER A N 1
ATOM 829 C CA . SER A 1 103 ? -9.102 4.395 7.516 1.00 80.94 103 SER A CA 1
ATOM 830 C C . SER A 1 103 ? -9.664 3.598 8.701 1.00 80.94 103 SER A C 1
ATOM 832 O O . SER A 1 103 ? -10.857 3.302 8.708 1.00 80.94 103 SER A O 1
ATOM 834 N N . LYS A 1 104 ? -8.869 3.330 9.751 1.00 79.12 104 LYS A N 1
ATOM 835 C CA . LYS A 1 104 ? -9.353 2.665 10.980 1.00 79.12 104 LYS A CA 1
ATOM 836 C C . LYS A 1 104 ? -10.486 3.456 11.645 1.00 79.12 104 LYS A C 1
ATOM 838 O O . LYS A 1 104 ? -11.505 2.868 11.989 1.00 79.12 104 LYS A O 1
ATOM 843 N N . LEU A 1 105 ? -10.357 4.783 11.749 1.00 77.31 105 LEU A N 1
ATOM 844 C CA . LEU A 1 105 ? -11.423 5.647 12.283 1.00 77.31 105 LEU A CA 1
ATOM 845 C C . LEU A 1 105 ? -12.680 5.633 11.402 1.00 77.31 105 LEU A C 1
ATOM 847 O O . LEU A 1 105 ? -13.801 5.610 11.910 1.00 77.31 105 LEU A O 1
ATOM 851 N N . ALA A 1 106 ? -12.503 5.620 10.080 1.00 81.50 106 ALA A N 1
ATOM 852 C CA . ALA A 1 106 ? -13.614 5.616 9.139 1.00 81.50 106 ALA A CA 1
ATOM 853 C C . ALA A 1 106 ? -14.465 4.333 9.230 1.00 81.50 106 ALA A C 1
ATOM 855 O O . ALA A 1 106 ? -15.672 4.405 8.993 1.00 81.50 106 ALA A O 1
ATOM 856 N N . ARG A 1 107 ? -13.895 3.194 9.663 1.00 77.50 107 ARG A N 1
ATOM 857 C CA . ARG A 1 107 ? -14.633 1.927 9.867 1.00 77.50 107 ARG A CA 1
ATOM 858 C C . ARG A 1 107 ? -15.807 2.029 10.847 1.00 77.50 107 ARG A C 1
ATOM 860 O O . ARG A 1 107 ? -16.723 1.221 10.762 1.00 77.50 107 ARG A O 1
ATOM 867 N N . GLY A 1 108 ? -15.847 3.033 11.727 1.00 75.38 108 GLY A N 1
ATOM 868 C CA . GLY A 1 108 ? -17.014 3.259 12.592 1.00 75.38 108 GLY A CA 1
ATOM 869 C C . GLY A 1 108 ? -18.311 3.556 11.819 1.00 75.38 108 GLY A C 1
ATOM 870 O O . GLY A 1 108 ? -19.412 3.327 12.322 1.00 75.38 108 GLY A O 1
ATOM 871 N N . ASN A 1 109 ? -18.209 4.037 10.577 1.00 82.50 109 ASN A N 1
ATOM 872 C CA . ASN A 1 109 ? -19.350 4.310 9.705 1.00 82.50 109 ASN A CA 1
ATOM 873 C C . ASN A 1 109 ? -19.589 3.148 8.724 1.00 82.50 109 ASN A C 1
ATOM 875 O O . ASN A 1 109 ? -18.646 2.663 8.107 1.00 82.50 109 ASN A O 1
ATOM 879 N N . GLU A 1 110 ? -20.855 2.774 8.496 1.00 78.06 110 GLU A N 1
ATOM 880 C CA . GLU A 1 110 ? -21.240 1.672 7.590 1.00 78.06 110 GLU A CA 1
ATOM 881 C C . GLU A 1 110 ? -20.674 1.838 6.188 1.00 78.06 110 GLU A C 1
ATOM 883 O O . GLU A 1 110 ? -20.108 0.912 5.616 1.00 78.06 110 GLU A O 1
ATOM 888 N N . LYS A 1 111 ? -20.826 3.046 5.632 1.00 82.75 111 LYS A N 1
ATOM 889 C CA . LYS A 1 111 ? -20.491 3.312 4.233 1.00 82.75 111 LYS A CA 1
ATOM 890 C C . LYS A 1 111 ? -18.987 3.202 4.009 1.00 82.75 111 LYS A C 1
ATOM 892 O O . LYS A 1 111 ? -18.551 2.680 2.988 1.00 82.75 111 LYS A O 1
ATOM 897 N N . TYR A 1 112 ? -18.202 3.681 4.972 1.00 84.94 112 TYR A N 1
ATOM 898 C CA . TYR A 1 112 ? -16.746 3.636 4.900 1.00 84.94 112 TYR A CA 1
ATOM 899 C C . TYR A 1 112 ? -16.195 2.252 5.258 1.00 84.94 112 TYR A C 1
ATOM 901 O O . TYR A 1 112 ? -15.283 1.799 4.576 1.00 84.94 112 TYR A O 1
ATOM 909 N N . SER A 1 113 ? -16.761 1.551 6.250 1.00 82.06 113 SER A N 1
ATOM 910 C CA . SER A 1 113 ? -16.416 0.150 6.559 1.00 82.06 113 SER A CA 1
ATOM 911 C C . SER A 1 113 ? -16.629 -0.754 5.345 1.00 82.06 113 SER A C 1
ATOM 913 O O . SER A 1 113 ? -15.721 -1.491 4.965 1.00 82.06 113 SER A O 1
ATOM 915 N N . PHE A 1 114 ? -17.769 -0.616 4.660 1.00 83.06 114 PHE A N 1
ATOM 916 C CA . PHE A 1 114 ? -18.043 -1.355 3.430 1.00 83.06 114 PHE A CA 1
ATOM 917 C C . PHE A 1 114 ? -17.008 -1.068 2.331 1.00 83.06 114 PHE A C 1
ATOM 919 O O . PHE A 1 114 ? -16.443 -1.997 1.755 1.00 83.06 114 PHE A O 1
ATOM 926 N N . LEU A 1 115 ? -16.700 0.210 2.077 1.00 86.31 115 LEU A N 1
ATOM 927 C CA . LEU A 1 115 ? -15.706 0.597 1.072 1.00 8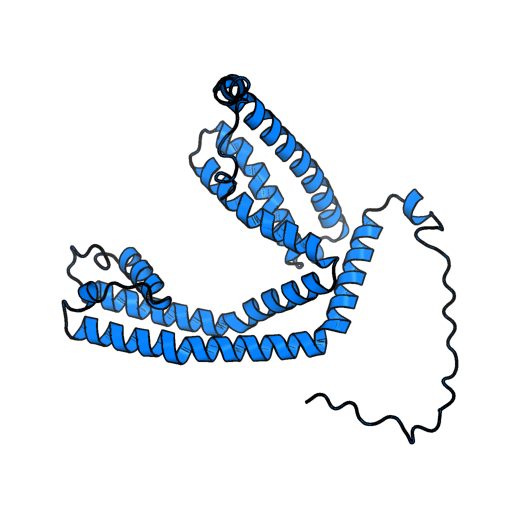6.31 115 LEU A CA 1
ATOM 928 C C . LEU A 1 115 ? -14.305 0.055 1.403 1.00 86.31 115 LEU A C 1
ATOM 930 O O . LEU A 1 115 ? -13.624 -0.469 0.526 1.00 86.31 115 LEU A O 1
ATOM 934 N N . ILE A 1 116 ? -13.883 0.158 2.665 1.00 86.00 116 ILE A N 1
ATOM 935 C CA . ILE A 1 116 ? -12.592 -0.355 3.140 1.00 86.00 116 ILE A CA 1
ATOM 936 C C . ILE A 1 116 ? -12.528 -1.876 2.986 1.00 86.00 116 ILE A C 1
ATOM 938 O O . ILE A 1 116 ? -11.514 -2.397 2.525 1.00 86.00 116 ILE A O 1
ATOM 942 N N . SER A 1 117 ? -13.613 -2.579 3.321 1.00 84.94 117 SER A N 1
ATOM 943 C CA . SER A 1 117 ? -13.729 -4.024 3.119 1.00 84.94 117 SER A CA 1
ATOM 944 C C . SER A 1 117 ? -13.542 -4.408 1.652 1.00 84.94 117 SER A C 1
ATOM 946 O O . SER A 1 117 ? -12.754 -5.308 1.376 1.00 84.94 117 SER A O 1
ATOM 948 N N . ILE A 1 118 ? -14.199 -3.710 0.715 1.00 89.62 118 ILE A N 1
ATOM 949 C CA . ILE A 1 118 ? -14.007 -3.957 -0.725 1.00 89.62 118 ILE A CA 1
ATOM 950 C C . ILE A 1 118 ? -12.544 -3.741 -1.111 1.00 89.62 118 ILE A C 1
ATOM 952 O O . ILE A 1 118 ? -11.956 -4.596 -1.759 1.00 89.62 118 ILE A O 1
ATOM 956 N N . ILE A 1 119 ? -11.937 -2.626 -0.693 1.00 89.69 119 ILE A N 1
ATOM 957 C CA . ILE A 1 119 ? -10.547 -2.304 -1.045 1.00 89.69 119 ILE A CA 1
ATOM 958 C C . ILE A 1 119 ? -9.586 -3.402 -0.566 1.00 89.69 119 ILE A C 1
ATOM 960 O O . ILE A 1 119 ? -8.733 -3.837 -1.336 1.00 89.69 119 ILE A O 1
ATOM 964 N N . ILE A 1 120 ? -9.724 -3.865 0.680 1.00 88.62 120 ILE A N 1
ATOM 965 C CA . ILE A 1 120 ? -8.854 -4.903 1.256 1.00 88.62 120 ILE A CA 1
ATOM 966 C C . ILE A 1 120 ? -9.020 -6.235 0.521 1.00 88.62 120 ILE A C 1
ATOM 968 O O . ILE A 1 120 ? -8.024 -6.856 0.160 1.00 88.62 120 ILE A O 1
ATOM 972 N N . GLU A 1 121 ? -10.257 -6.663 0.276 1.00 90.94 121 GLU A N 1
ATOM 973 C CA . GLU A 1 121 ? -10.537 -7.911 -0.445 1.00 90.94 121 GLU A CA 1
ATOM 974 C C . GLU A 1 121 ? -10.015 -7.836 -1.887 1.00 90.94 121 GLU A C 1
ATOM 976 O O . GLU A 1 121 ? -9.365 -8.771 -2.349 1.00 90.94 121 GLU A O 1
ATOM 981 N N . CYS A 1 122 ? -10.168 -6.686 -2.557 1.00 93.19 122 CYS A N 1
ATOM 982 C CA . CYS A 1 122 ? -9.593 -6.464 -3.882 1.00 93.19 122 CYS A CA 1
ATOM 983 C C . CYS A 1 122 ? -8.068 -6.616 -3.857 1.00 93.19 122 CYS A C 1
ATOM 985 O O . CYS A 1 122 ? -7.508 -7.227 -4.762 1.00 93.19 122 CYS A O 1
ATOM 987 N N . PHE A 1 123 ? -7.370 -6.088 -2.843 1.00 91.81 123 PHE A N 1
ATOM 988 C CA . PHE A 1 123 ? -5.917 -6.266 -2.735 1.00 91.81 123 PHE A CA 1
ATOM 989 C C . PHE A 1 123 ? -5.513 -7.739 -2.663 1.00 91.81 123 PHE A C 1
ATOM 991 O O . PHE A 1 123 ? -4.533 -8.111 -3.306 1.00 91.81 123 PHE A O 1
ATOM 998 N N . TYR A 1 124 ? -6.256 -8.565 -1.923 1.00 92.75 124 TYR A N 1
ATOM 999 C CA . TYR A 1 124 ? -5.992 -10.001 -1.831 1.00 92.75 124 TYR A CA 1
ATOM 1000 C C . TYR A 1 124 ? -6.243 -10.724 -3.154 1.00 92.75 124 TYR A C 1
ATOM 1002 O O . TYR A 1 124 ? -5.375 -11.467 -3.621 1.00 92.75 124 TYR A O 1
ATOM 1010 N N . ASP A 1 125 ? -7.376 -10.455 -3.794 1.00 94.44 125 ASP A N 1
ATOM 1011 C CA . ASP A 1 125 ? -7.754 -11.096 -5.056 1.00 94.44 125 ASP A CA 1
ATOM 1012 C C . ASP A 1 125 ? -6.863 -10.663 -6.227 1.00 94.44 125 ASP A C 1
ATOM 1014 O O . ASP A 1 125 ? -6.631 -11.429 -7.163 1.00 94.44 125 ASP A O 1
ATOM 1018 N N . MET A 1 126 ? -6.302 -9.453 -6.165 1.00 93.44 126 MET A N 1
ATOM 1019 C CA . MET A 1 126 ? -5.362 -8.952 -7.165 1.00 93.44 126 MET A CA 1
ATOM 1020 C C . MET A 1 126 ? -3.960 -9.565 -7.046 1.00 93.44 126 MET A C 1
ATOM 1022 O O . MET A 1 126 ? -3.191 -9.429 -7.996 1.00 93.44 126 MET A O 1
ATOM 1026 N N . VAL A 1 127 ? -3.586 -10.243 -5.948 1.00 94.25 127 VAL A N 1
ATOM 1027 C CA . VAL A 1 127 ? -2.208 -10.757 -5.764 1.00 94.25 127 VAL A CA 1
ATOM 1028 C C . VAL A 1 127 ? -1.744 -11.652 -6.926 1.00 94.25 127 VAL A C 1
ATOM 1030 O O . VAL A 1 127 ? -0.669 -11.378 -7.471 1.00 94.25 127 VAL A O 1
ATOM 1033 N N . PRO A 1 128 ? -2.505 -12.675 -7.372 1.00 92.75 128 PRO A N 1
ATOM 1034 C CA . PRO A 1 128 ? -2.094 -13.506 -8.503 1.00 92.75 128 PRO A CA 1
ATOM 1035 C C . PRO A 1 128 ? -1.940 -12.687 -9.789 1.00 92.75 128 PRO A C 1
ATOM 1037 O O . PRO A 1 128 ? -0.942 -12.829 -10.496 1.00 92.75 128 PRO A O 1
ATOM 1040 N N . PHE A 1 129 ? -2.878 -11.774 -10.052 1.00 91.12 129 PHE A N 1
ATOM 1041 C CA . PHE A 1 129 ? -2.842 -10.886 -11.213 1.00 91.12 129 PHE A CA 1
ATOM 1042 C C . PHE A 1 129 ? -1.606 -9.972 -11.206 1.00 91.12 129 PHE A C 1
ATOM 1044 O O . PHE A 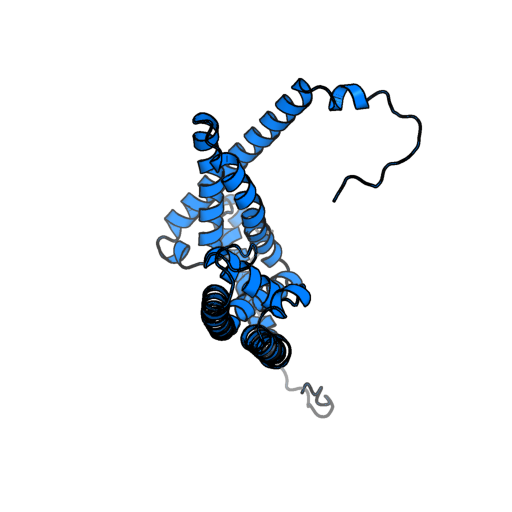1 129 ? -0.855 -9.934 -12.178 1.00 91.12 129 PHE A O 1
ATOM 1051 N N . VAL A 1 130 ? -1.337 -9.291 -10.090 1.00 92.06 130 VAL A N 1
ATOM 1052 C CA . VAL A 1 130 ? -0.171 -8.411 -9.929 1.00 92.06 130 VAL A CA 1
ATOM 1053 C C . VAL A 1 130 ? 1.131 -9.201 -10.038 1.00 92.06 130 VAL A C 1
ATOM 1055 O O . VAL A 1 130 ? 2.077 -8.719 -10.656 1.00 92.06 130 VAL A O 1
ATOM 1058 N N . SER A 1 131 ? 1.189 -10.426 -9.504 1.00 92.31 131 SER A N 1
ATOM 1059 C CA . SER A 1 131 ? 2.377 -11.283 -9.628 1.00 92.31 131 SER A CA 1
ATOM 1060 C C . SER A 1 131 ? 2.681 -11.655 -11.086 1.00 92.31 131 SER A C 1
ATOM 1062 O O . SER A 1 131 ? 3.844 -11.664 -11.505 1.00 92.31 131 SER A O 1
ATOM 1064 N N . LEU A 1 132 ? 1.632 -11.883 -11.884 1.00 90.88 132 LEU A N 1
ATOM 1065 C CA . LEU A 1 132 ? 1.736 -12.126 -13.316 1.00 90.88 132 LEU A CA 1
ATOM 1066 C C . LEU A 1 132 ? 2.243 -10.865 -14.034 1.00 90.88 132 LEU A C 1
ATOM 1068 O O . LEU A 1 132 ? 3.233 -10.944 -14.761 1.00 90.88 132 LEU A O 1
ATOM 1072 N N . CYS A 1 133 ? 1.631 -9.702 -13.779 1.00 90.81 133 CYS A N 1
ATOM 1073 C CA . CYS A 1 133 ? 2.064 -8.414 -14.339 1.00 90.81 133 CYS A CA 1
ATOM 1074 C C . CYS A 1 133 ? 3.528 -8.108 -14.011 1.00 90.81 133 CYS A C 1
ATOM 1076 O O . CYS A 1 133 ? 4.295 -7.737 -14.895 1.00 90.81 133 CYS A O 1
ATOM 1078 N N . PHE A 1 134 ? 3.935 -8.314 -12.757 1.00 92.38 134 PHE A N 1
ATOM 1079 C CA . PHE A 1 134 ? 5.312 -8.110 -12.319 1.00 92.38 134 PHE A CA 1
ATOM 1080 C C . PHE A 1 134 ? 6.291 -9.019 -13.071 1.00 92.38 134 PHE A C 1
ATOM 1082 O O . PHE A 1 134 ? 7.358 -8.572 -13.483 1.00 92.38 134 PHE A O 1
ATOM 1089 N N . THR A 1 135 ? 5.906 -10.274 -13.315 1.00 92.56 135 THR A N 1
ATOM 1090 C CA . THR A 1 135 ? 6.710 -11.216 -14.103 1.00 92.56 135 THR A CA 1
ATOM 1091 C C . THR A 1 135 ? 6.862 -10.742 -15.551 1.00 92.56 135 THR A C 1
ATOM 1093 O O . THR A 1 135 ? 7.986 -10.664 -16.042 1.00 92.56 135 THR A O 1
ATOM 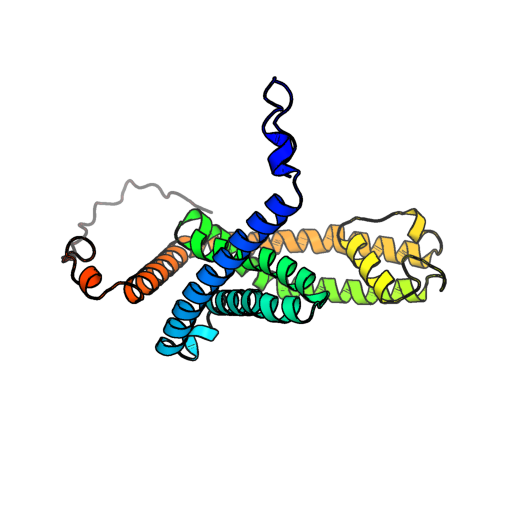1096 N N . PHE A 1 136 ? 5.765 -10.367 -16.220 1.00 91.06 136 PHE A N 1
ATOM 1097 C CA . PHE A 1 136 ? 5.814 -9.809 -17.580 1.00 91.06 136 PHE A CA 1
ATOM 1098 C C . PHE A 1 136 ? 6.703 -8.567 -17.660 1.00 91.06 136 PHE A C 1
ATOM 1100 O O . PHE A 1 136 ? 7.530 -8.461 -18.561 1.00 91.06 136 PHE A O 1
ATOM 1107 N N . LEU A 1 137 ? 6.571 -7.666 -16.689 1.00 93.56 137 LEU A N 1
ATOM 1108 C CA . LEU A 1 137 ? 7.349 -6.436 -16.613 1.00 93.56 137 LEU A CA 1
ATOM 1109 C C . LEU A 1 137 ? 8.851 -6.725 -16.467 1.00 93.56 137 LEU A C 1
ATOM 1111 O O . LEU A 1 137 ? 9.651 -6.101 -17.155 1.00 93.56 137 LEU A O 1
ATOM 1115 N N . LEU A 1 138 ? 9.251 -7.698 -15.639 1.00 94.44 138 LEU A N 1
ATOM 1116 C CA . LEU A 1 138 ? 10.661 -8.088 -15.509 1.00 94.44 138 LEU A CA 1
ATOM 1117 C C . LEU A 1 138 ? 11.243 -8.651 -16.813 1.00 94.44 138 LEU A C 1
ATOM 1119 O O . LEU A 1 138 ? 12.369 -8.303 -17.172 1.00 94.44 138 LEU A O 1
ATOM 1123 N N . PHE A 1 139 ? 10.498 -9.512 -17.513 1.00 93.75 139 PHE A N 1
ATOM 1124 C CA . PHE A 1 139 ? 10.951 -10.074 -18.789 1.00 93.75 139 PHE A CA 1
ATOM 1125 C C . PHE A 1 139 ? 11.064 -9.004 -19.875 1.00 93.75 139 PHE A C 1
ATOM 1127 O O . PHE A 1 139 ? 12.055 -8.989 -20.603 1.00 93.75 139 PHE A O 1
ATOM 1134 N N . GLU A 1 140 ? 10.096 -8.093 -19.946 1.00 93.06 140 GLU A N 1
ATOM 1135 C CA . GLU A 1 140 ? 10.109 -6.982 -20.898 1.00 93.06 140 GLU A CA 1
ATOM 1136 C C . GLU A 1 140 ? 11.267 -6.016 -20.613 1.00 93.06 140 GLU A C 1
ATOM 1138 O O . GLU A 1 140 ? 12.047 -5.693 -21.506 1.00 93.06 140 GLU A O 1
ATOM 1143 N N . ALA A 1 141 ? 11.455 -5.631 -19.347 1.00 95.50 141 ALA A N 1
ATOM 1144 C CA . ALA A 1 141 ? 12.556 -4.770 -18.925 1.00 95.50 141 ALA A CA 1
ATOM 1145 C C . ALA A 1 141 ? 13.922 -5.374 -19.270 1.00 95.50 141 ALA A C 1
ATOM 1147 O O . ALA A 1 141 ? 14.813 -4.679 -19.760 1.00 95.50 141 ALA A O 1
ATOM 1148 N N . PHE A 1 142 ? 14.079 -6.683 -19.059 1.00 95.44 142 PHE A N 1
ATOM 1149 C CA . PHE A 1 142 ? 15.286 -7.399 -19.452 1.00 95.44 142 PHE A CA 1
ATOM 1150 C C . PHE A 1 142 ? 15.472 -7.419 -20.977 1.00 95.44 142 PHE A C 1
ATOM 1152 O O . PHE A 1 142 ? 16.579 -7.185 -21.462 1.00 95.44 142 PHE A O 1
ATOM 1159 N N . ALA A 1 143 ? 14.401 -7.652 -21.742 1.00 94.19 143 ALA A N 1
ATOM 1160 C CA . ALA A 1 143 ? 14.447 -7.650 -23.201 1.00 94.19 143 ALA A CA 1
ATOM 1161 C C . ALA A 1 143 ? 14.828 -6.272 -23.767 1.00 94.19 143 ALA A C 1
ATOM 1163 O O . ALA A 1 143 ? 15.679 -6.195 -24.655 1.00 94.19 143 ALA A O 1
ATOM 1164 N N . PHE A 1 144 ? 14.263 -5.184 -23.236 1.00 94.31 144 PHE A N 1
ATOM 1165 C CA . PHE A 1 144 ? 14.626 -3.830 -23.654 1.00 94.31 144 PHE A CA 1
ATOM 1166 C C . PHE A 1 144 ? 16.045 -3.447 -23.255 1.00 94.31 144 PHE A C 1
ATOM 1168 O O . PHE A 1 144 ? 16.758 -2.898 -24.089 1.00 94.31 144 PHE A O 1
ATOM 1175 N N . ASN A 1 145 ? 16.490 -3.787 -22.043 1.00 94.75 145 ASN A N 1
ATOM 1176 C CA . ASN A 1 145 ? 17.874 -3.539 -21.637 1.00 94.75 145 ASN A CA 1
ATOM 1177 C C . ASN A 1 145 ? 18.885 -4.277 -22.533 1.00 94.75 145 ASN A C 1
ATOM 1179 O O . ASN A 1 145 ? 19.958 -3.750 -22.808 1.00 94.75 145 ASN A O 1
ATOM 1183 N N . LEU A 1 146 ? 18.534 -5.468 -23.031 1.00 93.69 146 LEU A N 1
ATOM 1184 C CA . LEU A 1 146 ? 19.382 -6.230 -23.952 1.00 93.69 146 LEU A CA 1
ATOM 1185 C C . LEU A 1 146 ? 19.388 -5.663 -25.382 1.00 93.69 146 LEU A C 1
ATOM 1187 O O . LEU A 1 146 ? 20.402 -5.754 -26.074 1.00 93.69 146 LEU A O 1
ATOM 1191 N N . LEU A 1 147 ? 18.250 -5.144 -25.850 1.00 91.81 147 LEU A N 1
ATOM 1192 C CA . LEU A 1 147 ? 18.094 -4.620 -27.211 1.00 91.81 147 LEU A CA 1
ATOM 1193 C C . LEU A 1 147 ? 18.579 -3.176 -27.365 1.00 91.81 147 LEU A C 1
ATOM 1195 O O . LEU A 1 147 ? 18.921 -2.772 -28.478 1.00 91.81 147 LEU A O 1
ATOM 1199 N N . ALA A 1 148 ? 18.559 -2.399 -26.287 1.00 91.06 148 ALA A N 1
ATOM 1200 C CA . ALA A 1 148 ? 18.893 -0.990 -26.327 1.00 91.06 148 ALA A CA 1
ATOM 1201 C C . ALA A 1 148 ? 20.410 -0.746 -26.398 1.00 91.06 148 ALA A C 1
ATOM 1203 O O . ALA A 1 148 ? 21.205 -1.526 -25.864 1.00 91.06 148 ALA A O 1
ATOM 1204 N N . PRO A 1 149 ? 20.835 0.367 -27.019 1.00 87.56 149 PRO A N 1
ATOM 1205 C CA . PRO A 1 149 ? 22.206 0.843 -26.912 1.00 87.56 149 PRO A CA 1
ATOM 1206 C C . PRO A 1 149 ? 22.613 1.077 -25.441 1.00 87.56 149 PRO A C 1
ATOM 1208 O O . PRO A 1 149 ? 21.789 1.565 -24.662 1.00 87.56 149 PRO A O 1
ATOM 1211 N N . PRO A 1 150 ? 23.870 0.791 -25.044 1.00 85.62 150 PRO A N 1
ATOM 1212 C CA . PRO A 1 150 ? 24.329 0.975 -23.660 1.00 85.62 150 PRO A CA 1
ATOM 1213 C C . PRO A 1 150 ? 24.228 2.415 -23.129 1.00 85.62 150 PRO A C 1
ATOM 1215 O O . PRO A 1 150 ? 24.225 2.627 -21.921 1.00 85.62 150 PRO A O 1
ATOM 1218 N N . ASP A 1 151 ? 24.179 3.402 -24.021 1.00 88.56 151 ASP A N 1
ATOM 1219 C CA . ASP A 1 151 ? 24.043 4.833 -23.741 1.00 88.56 151 ASP A CA 1
ATOM 1220 C C . ASP A 1 151 ? 22.581 5.320 -23.707 1.00 88.56 151 ASP A C 1
ATOM 1222 O O . ASP A 1 151 ? 22.331 6.516 -23.561 1.00 88.56 151 ASP A O 1
ATOM 1226 N N . SER A 1 152 ? 21.607 4.408 -23.809 1.00 89.25 152 SER A N 1
ATOM 1227 C CA . SER A 1 152 ? 20.182 4.732 -23.710 1.00 89.25 152 SER A CA 1
ATOM 1228 C C . SER A 1 152 ? 19.808 5.251 -22.317 1.00 89.25 152 SER A C 1
ATOM 1230 O O . SER A 1 152 ? 20.021 4.574 -21.315 1.00 89.25 152 SER A O 1
ATOM 1232 N N . GLU A 1 153 ? 19.158 6.416 -22.255 1.00 89.94 153 GLU A N 1
ATOM 1233 C CA . GLU A 1 153 ? 18.609 6.974 -21.008 1.00 89.94 153 GLU A CA 1
ATOM 1234 C C . GLU A 1 153 ? 17.504 6.087 -20.409 1.00 89.94 153 GLU A C 1
ATOM 1236 O O . GLU A 1 153 ? 17.393 5.951 -19.195 1.00 89.94 153 GLU A O 1
ATOM 1241 N N . TYR A 1 154 ? 16.703 5.449 -21.263 1.00 91.69 154 TYR A N 1
ATOM 1242 C CA . TYR A 1 154 ? 15.522 4.689 -20.848 1.00 91.69 154 TYR A CA 1
ATOM 1243 C C . TYR A 1 154 ? 15.826 3.231 -20.516 1.00 91.69 154 TYR A C 1
ATOM 1245 O O . TYR A 1 154 ? 15.138 2.631 -19.691 1.00 91.69 154 TYR A O 1
ATOM 1253 N N . PHE A 1 155 ? 16.837 2.650 -21.166 1.00 94.19 155 PHE A N 1
ATOM 1254 C CA . PHE A 1 155 ? 17.097 1.212 -21.104 1.00 94.19 155 PHE A CA 1
ATOM 1255 C C . PHE A 1 155 ? 18.578 0.854 -20.952 1.00 94.19 155 PHE A C 1
ATOM 1257 O O . PHE A 1 155 ? 18.906 -0.325 -21.047 1.00 94.19 155 PHE A O 1
ATOM 1264 N N . GLY A 1 156 ? 19.477 1.818 -20.729 1.00 90.38 156 GLY A N 1
ATOM 1265 C CA . GLY A 1 156 ? 20.922 1.561 -20.626 1.00 90.38 156 GLY A CA 1
ATOM 1266 C C . GLY A 1 156 ? 21.301 0.682 -19.430 1.00 90.38 156 GLY A C 1
ATOM 1267 O O . GLY A 1 156 ? 22.236 -0.115 -19.505 1.00 90.38 156 GLY A O 1
ATOM 1268 N N . ASP A 1 157 ? 20.523 0.744 -18.350 1.00 94.06 157 ASP A N 1
ATOM 1269 C CA . ASP A 1 157 ? 20.620 -0.163 -17.210 1.00 94.06 157 ASP A CA 1
ATOM 1270 C C . ASP A 1 157 ? 19.268 -0.815 -16.883 1.00 94.06 157 ASP A C 1
ATOM 1272 O O . ASP A 1 157 ? 18.198 -0.331 -17.261 1.00 94.06 157 ASP A O 1
ATOM 1276 N N . PHE A 1 158 ? 19.319 -1.933 -16.157 1.00 94.25 158 PHE A N 1
ATOM 1277 C CA . PHE A 1 158 ? 18.129 -2.714 -15.827 1.00 94.25 158 PHE A CA 1
ATOM 1278 C C . PHE A 1 158 ? 17.111 -1.940 -14.980 1.00 94.25 158 PHE A C 1
ATOM 1280 O O . PHE A 1 158 ? 15.911 -2.146 -15.147 1.00 94.25 158 PHE A O 1
ATOM 1287 N N . PHE A 1 159 ? 17.552 -1.062 -14.074 1.00 94.38 159 PHE A N 1
ATOM 1288 C CA . PHE A 1 159 ? 16.634 -0.301 -13.228 1.00 94.38 159 PHE A CA 1
ATOM 1289 C C . PHE A 1 159 ? 15.879 0.745 -14.053 1.00 94.38 159 PHE A C 1
ATOM 1291 O O . PHE A 1 159 ? 14.656 0.836 -13.934 1.00 94.38 159 PHE A O 1
ATOM 1298 N N . SER A 1 160 ? 16.577 1.458 -14.939 1.00 94.12 160 SER A N 1
ATOM 1299 C CA . SER A 1 160 ? 15.951 2.375 -15.899 1.00 94.12 160 SER A CA 1
ATOM 1300 C C . SER A 1 160 ? 14.992 1.635 -16.835 1.00 94.12 160 SER A C 1
ATOM 1302 O O . SER A 1 160 ? 13.851 2.065 -17.006 1.00 94.12 160 SER A O 1
ATOM 1304 N N . ALA A 1 161 ? 15.382 0.461 -17.346 1.00 94.94 161 ALA A N 1
ATOM 1305 C CA . ALA A 1 161 ? 14.513 -0.351 -18.197 1.00 94.94 161 ALA A CA 1
ATOM 1306 C C . ALA A 1 161 ? 13.262 -0.856 -17.460 1.00 94.94 161 ALA A C 1
ATOM 1308 O O . ALA A 1 161 ? 12.162 -0.843 -18.016 1.00 94.94 161 ALA A O 1
ATOM 1309 N N . TRP A 1 162 ? 13.412 -1.272 -16.199 1.00 95.25 162 TRP A N 1
ATOM 1310 C CA . TRP A 1 162 ? 12.310 -1.692 -15.334 1.00 95.25 162 TRP A CA 1
ATOM 1311 C C . TRP A 1 162 ? 11.349 -0.539 -15.045 1.00 95.25 162 TRP A C 1
ATOM 1313 O O . TRP A 1 162 ? 10.137 -0.706 -15.180 1.00 95.25 162 TRP A O 1
ATOM 1323 N N . PHE A 1 163 ? 11.878 0.642 -14.724 1.00 94.31 163 PHE A N 1
ATOM 1324 C CA . PHE A 1 163 ? 11.074 1.837 -14.481 1.00 94.31 163 PHE A CA 1
ATOM 1325 C C . PHE A 1 163 ? 10.337 2.297 -15.749 1.00 94.31 163 PHE A C 1
ATOM 1327 O O . PHE A 1 163 ? 9.136 2.552 -15.702 1.00 94.31 163 PHE A O 1
ATOM 1334 N N . THR A 1 164 ? 11.011 2.308 -16.901 1.00 93.44 164 THR A N 1
ATOM 1335 C CA . THR A 1 164 ? 10.388 2.645 -18.190 1.00 93.44 164 THR A CA 1
ATOM 1336 C C . THR A 1 164 ? 9.298 1.636 -18.572 1.00 93.44 164 THR A C 1
ATOM 1338 O O . THR A 1 164 ? 8.212 2.026 -18.998 1.00 93.44 164 THR A O 1
ATOM 1341 N N . SER A 1 165 ? 9.537 0.337 -18.358 1.00 93.25 165 SER A N 1
ATOM 1342 C CA . SER A 1 165 ? 8.543 -0.722 -18.616 1.00 93.25 165 SER A CA 1
ATOM 1343 C C . SER A 1 165 ? 7.340 -0.638 -17.667 1.00 93.25 165 SER A C 1
ATOM 1345 O O . SER A 1 165 ? 6.211 -0.939 -18.055 1.00 93.25 165 SER A O 1
ATOM 1347 N N . TYR A 1 166 ? 7.557 -0.190 -16.427 1.00 93.31 166 TYR A N 1
ATOM 1348 C CA . TYR A 1 166 ? 6.480 0.117 -15.488 1.00 93.31 166 TYR A CA 1
ATOM 1349 C C . TYR A 1 166 ? 5.605 1.276 -15.986 1.00 93.31 166 TYR A C 1
ATOM 1351 O O . TYR A 1 166 ? 4.383 1.136 -15.999 1.00 93.31 166 TYR A O 1
ATOM 1359 N N . SER A 1 167 ? 6.195 2.380 -16.456 1.00 91.62 167 SER A N 1
ATOM 1360 C CA . SER A 1 167 ? 5.436 3.498 -17.043 1.00 91.62 167 SER A CA 1
ATOM 1361 C C . SER A 1 167 ? 4.645 3.069 -18.283 1.00 91.62 167 SER A C 1
ATOM 1363 O O . SER A 1 167 ? 3.463 3.400 -18.421 1.00 91.62 167 SER A O 1
ATOM 1365 N N . LEU A 1 168 ? 5.253 2.226 -19.126 1.00 90.44 168 LEU A N 1
ATOM 1366 C CA . LEU A 1 168 ? 4.603 1.640 -20.297 1.00 90.44 168 LEU A CA 1
ATOM 1367 C C . LEU A 1 168 ? 3.329 0.861 -19.927 1.00 90.44 168 LEU A C 1
ATOM 1369 O O . LEU A 1 168 ? 2.335 0.937 -20.650 1.00 90.44 168 LEU A O 1
ATOM 1373 N N . MET A 1 169 ? 3.321 0.165 -18.783 1.00 88.38 169 MET A N 1
ATOM 1374 C CA . MET A 1 169 ? 2.161 -0.591 -18.290 1.00 88.38 169 MET A CA 1
ATOM 1375 C C . MET A 1 169 ? 0.923 0.299 -18.074 1.00 88.38 169 MET A C 1
ATOM 1377 O O . MET A 1 169 ? -0.204 -0.143 -18.300 1.00 88.38 169 MET A O 1
ATOM 1381 N N . PHE A 1 170 ? 1.126 1.558 -17.676 1.00 86.88 170 PHE A N 1
ATOM 1382 C CA . PHE A 1 170 ? 0.058 2.544 -17.472 1.00 86.88 170 PHE A CA 1
ATOM 1383 C C . PHE A 1 170 ? -0.266 3.364 -18.726 1.00 86.88 170 PHE A C 1
ATOM 1385 O O . PHE A 1 170 ? -1.098 4.270 -18.672 1.00 86.88 170 PHE A O 1
ATOM 1392 N N . GLY A 1 171 ? 0.359 3.043 -19.861 1.00 87.25 171 GLY A N 1
ATOM 1393 C CA . GLY A 1 171 ? 0.189 3.778 -21.111 1.00 87.25 171 GLY A CA 1
ATOM 1394 C C . GLY A 1 171 ? 0.978 5.087 -21.168 1.00 87.25 171 GLY A C 1
ATOM 1395 O O . GLY A 1 171 ? 0.737 5.897 -22.060 1.00 87.25 171 GLY A O 1
ATOM 1396 N N . GLU A 1 172 ? 1.920 5.304 -20.248 1.00 88.88 172 GLU A N 1
ATOM 1397 C CA . GLU A 1 172 ? 2.827 6.448 -20.285 1.00 88.88 172 GLU A CA 1
ATOM 1398 C C . GLU A 1 172 ? 4.083 6.071 -21.076 1.00 88.88 172 GLU A C 1
ATOM 1400 O O . GLU A 1 172 ? 4.995 5.418 -20.567 1.00 88.88 172 GLU A O 1
ATOM 1405 N N . PHE A 1 173 ? 4.117 6.447 -22.356 1.00 87.56 173 PHE A N 1
ATOM 1406 C CA . PHE A 1 173 ? 5.247 6.161 -23.234 1.00 87.56 173 PHE A CA 1
ATOM 1407 C C . PHE A 1 173 ? 5.412 7.205 -24.341 1.00 87.56 173 PHE A C 1
ATOM 1409 O O . PHE A 1 173 ? 4.437 7.734 -24.877 1.00 87.56 173 PHE A O 1
ATOM 1416 N N . ASP A 1 174 ? 6.662 7.436 -24.745 1.00 87.38 174 ASP A N 1
ATOM 1417 C CA . ASP A 1 174 ? 6.979 8.098 -26.006 1.00 87.38 174 ASP A CA 1
ATOM 1418 C C . ASP A 1 174 ? 7.246 7.039 -27.085 1.00 87.38 174 ASP A C 1
ATOM 1420 O O . ASP A 1 174 ? 8.201 6.270 -27.013 1.00 87.38 174 ASP A O 1
ATOM 1424 N N . SER A 1 175 ? 6.399 6.999 -28.115 1.00 83.50 175 SER A N 1
ATOM 1425 C CA . SER A 1 175 ? 6.518 6.030 -29.211 1.00 83.50 175 SER A CA 1
ATOM 1426 C C . SER A 1 175 ? 7.834 6.126 -29.995 1.00 83.50 175 SER A C 1
ATOM 1428 O O . SER A 1 175 ? 8.196 5.161 -30.670 1.00 83.50 175 SER A O 1
ATOM 1430 N N . PHE A 1 176 ? 8.538 7.265 -29.958 1.00 86.31 176 PHE A N 1
ATOM 1431 C CA . PHE A 1 176 ? 9.817 7.415 -30.660 1.00 86.31 176 PHE A CA 1
ATOM 1432 C C . PHE A 1 176 ? 10.916 6.543 -30.051 1.00 86.31 176 PHE A C 1
ATOM 1434 O O . PHE A 1 176 ? 11.731 6.004 -30.793 1.00 86.31 176 PHE A O 1
ATOM 1441 N N . VAL A 1 177 ? 10.852 6.313 -28.741 1.00 87.69 177 VAL A N 1
ATOM 1442 C CA . VAL A 1 177 ? 11.830 5.547 -27.958 1.00 87.69 177 VAL A CA 1
ATOM 1443 C C . VAL A 1 177 ? 11.903 4.065 -28.368 1.00 87.69 177 VAL A C 1
ATOM 1445 O O . VAL A 1 177 ? 12.917 3.410 -28.157 1.00 87.69 177 VAL A O 1
ATOM 1448 N N . TYR A 1 178 ? 10.857 3.526 -29.004 1.00 89.19 178 TYR A N 1
ATOM 1449 C CA . TYR A 1 178 ? 10.754 2.100 -29.353 1.00 89.19 178 TYR A CA 1
ATOM 1450 C C . TYR A 1 178 ? 10.967 1.810 -30.846 1.00 89.19 178 TYR A C 1
ATOM 1452 O O . TYR A 1 178 ? 10.781 0.676 -31.291 1.00 89.19 178 TYR A O 1
ATOM 1460 N N . LYS A 1 179 ? 11.317 2.824 -31.651 1.00 86.31 179 LYS A N 1
ATOM 1461 C CA . LYS A 1 179 ? 11.468 2.690 -33.115 1.00 86.31 179 LYS A CA 1
ATOM 1462 C C . LYS A 1 179 ? 12.882 2.337 -33.567 1.00 86.31 179 LYS A C 1
ATOM 1464 O O . LYS A 1 179 ? 13.063 2.018 -34.741 1.00 86.31 179 LYS A O 1
ATOM 1469 N N . ASP A 1 180 ? 13.849 2.352 -32.656 1.00 80.00 180 ASP A N 1
ATOM 1470 C CA . ASP A 1 180 ? 15.268 2.147 -32.968 1.00 80.00 180 ASP A CA 1
ATOM 1471 C C . ASP A 1 180 ? 15.571 0.736 -33.493 1.00 80.00 180 ASP A C 1
ATOM 1473 O O . ASP A 1 180 ? 16.509 0.533 -34.264 1.00 80.00 180 ASP A O 1
ATOM 1477 N N . SER A 1 181 ? 14.748 -0.250 -33.128 1.00 86.81 181 SER A N 1
ATOM 1478 C CA . SER A 1 181 ? 14.860 -1.629 -33.599 1.00 86.81 181 SER A CA 1
ATOM 1479 C C . SER A 1 181 ? 13.487 -2.224 -33.884 1.00 86.81 181 SER A C 1
ATOM 1481 O O . SER A 1 181 ? 12.535 -2.026 -33.130 1.00 86.81 181 SER A O 1
ATOM 1483 N N . PHE A 1 182 ? 13.397 -3.033 -34.943 1.00 90.12 182 PHE A N 1
ATOM 1484 C CA . PHE A 1 182 ? 12.182 -3.783 -35.263 1.00 90.12 182 PHE A CA 1
ATOM 1485 C C . PHE A 1 182 ? 11.715 -4.649 -34.084 1.00 90.12 182 PHE A C 1
ATOM 1487 O O . PHE A 1 182 ? 10.526 -4.678 -33.776 1.00 90.12 182 PHE A O 1
ATOM 1494 N N . PHE A 1 183 ? 12.645 -5.324 -33.398 1.00 91.94 183 PHE A N 1
ATOM 1495 C CA . PHE A 1 183 ? 12.316 -6.182 -32.255 1.00 91.94 183 PHE A CA 1
ATOM 1496 C C . PHE A 1 183 ? 11.815 -5.384 -31.054 1.00 91.94 183 PHE A C 1
ATOM 1498 O O . PHE A 1 183 ? 10.903 -5.828 -30.366 1.00 91.94 183 PHE A O 1
ATOM 1505 N N . MET A 1 184 ? 12.363 -4.189 -30.843 1.00 91.75 184 MET A N 1
ATOM 1506 C CA . MET A 1 184 ? 11.938 -3.297 -29.769 1.00 91.75 184 MET A CA 1
ATOM 1507 C C . MET A 1 184 ? 10.515 -2.790 -30.008 1.00 91.75 184 MET A C 1
ATOM 1509 O O . MET A 1 184 ? 9.671 -2.874 -29.120 1.00 91.75 184 MET A O 1
ATOM 1513 N N . GLY A 1 185 ? 10.216 -2.378 -31.244 1.00 92.06 185 GLY A N 1
ATOM 1514 C CA . GLY A 1 185 ? 8.860 -2.027 -31.650 1.00 92.06 185 GLY A CA 1
ATOM 1515 C C . GLY A 1 185 ? 7.895 -3.210 -31.536 1.00 92.06 185 GLY A C 1
ATOM 1516 O O . GLY A 1 185 ? 6.762 -3.030 -31.096 1.00 92.06 185 GLY A O 1
ATOM 1517 N N . LEU A 1 186 ? 8.327 -4.423 -31.893 1.00 92.88 186 LEU A N 1
ATOM 1518 C CA . LEU A 1 186 ? 7.510 -5.632 -31.778 1.00 92.88 186 LEU A CA 1
ATOM 1519 C C . LEU A 1 186 ? 7.165 -5.962 -30.317 1.00 92.88 186 LEU A C 1
ATOM 1521 O O . LEU A 1 186 ? 5.992 -6.185 -30.022 1.00 92.88 186 LEU A O 1
ATOM 1525 N N . PHE A 1 187 ? 8.151 -5.973 -29.416 1.00 92.62 187 PHE A N 1
ATOM 1526 C CA . PHE A 1 187 ? 7.932 -6.235 -27.988 1.00 92.62 187 PHE A CA 1
ATOM 1527 C C . PHE A 1 187 ? 7.046 -5.168 -27.348 1.00 92.62 187 PHE A C 1
ATOM 1529 O O . PHE A 1 187 ? 6.025 -5.517 -26.760 1.00 92.62 187 PHE A O 1
ATOM 1536 N N . PHE A 1 188 ? 7.287 -3.889 -27.652 1.00 92.81 188 PHE A N 1
ATOM 1537 C CA . PHE A 1 188 ? 6.405 -2.793 -27.251 1.00 92.81 188 PHE A CA 1
ATOM 1538 C C . PHE A 1 188 ? 4.934 -3.024 -27.659 1.00 92.81 188 PHE A C 1
ATOM 1540 O O . PHE A 1 188 ? 4.027 -2.881 -26.835 1.00 92.81 188 PHE A O 1
ATOM 1547 N N . HIS A 1 189 ? 4.660 -3.418 -28.910 1.00 91.88 189 HIS A N 1
ATOM 1548 C CA . HIS A 1 189 ? 3.282 -3.679 -29.356 1.00 91.88 189 HIS A CA 1
ATOM 1549 C C . HIS A 1 189 ? 2.674 -4.913 -28.676 1.00 91.88 189 HIS A C 1
ATOM 1551 O O . HIS A 1 189 ? 1.506 -4.889 -28.287 1.00 91.88 189 HIS A O 1
ATOM 1557 N N . LEU A 1 190 ? 3.444 -5.993 -28.515 1.00 91.94 190 LEU A N 1
ATOM 1558 C CA . LEU A 1 190 ? 2.973 -7.202 -27.834 1.00 91.94 190 LEU A CA 1
ATOM 1559 C C . LEU A 1 190 ? 2.658 -6.927 -26.359 1.00 91.94 190 LEU A C 1
ATOM 1561 O O . LEU A 1 190 ? 1.618 -7.371 -25.863 1.00 91.94 190 LEU A O 1
ATOM 1565 N N . PHE A 1 191 ? 3.516 -6.169 -25.680 1.00 91.12 191 PHE A N 1
ATOM 1566 C CA . PHE A 1 191 ? 3.345 -5.795 -24.284 1.00 91.12 191 PHE A CA 1
ATOM 1567 C C . PHE A 1 191 ? 2.130 -4.887 -24.095 1.00 91.12 191 PHE A C 1
ATOM 1569 O O . PHE A 1 191 ? 1.268 -5.191 -23.274 1.00 91.12 191 PHE A O 1
ATOM 1576 N N . THR A 1 192 ? 1.994 -3.829 -24.898 1.00 89.94 192 THR A N 1
ATOM 1577 C CA . THR A 1 192 ? 0.847 -2.905 -24.811 1.00 89.94 192 THR A CA 1
ATOM 1578 C C . THR A 1 192 ? -0.483 -3.595 -25.111 1.00 89.94 192 THR A C 1
ATOM 1580 O O . THR A 1 192 ? -1.445 -3.402 -24.372 1.00 89.94 192 THR A O 1
ATOM 1583 N N . ILE A 1 193 ? -0.556 -4.470 -26.121 1.00 90.50 193 ILE A N 1
ATOM 1584 C CA . ILE A 1 193 ? -1.767 -5.270 -26.380 1.00 90.50 193 ILE A CA 1
ATOM 1585 C C . ILE A 1 193 ? -2.073 -6.179 -25.186 1.00 90.50 193 ILE A C 1
ATOM 1587 O O . ILE A 1 193 ? -3.207 -6.221 -24.708 1.00 90.50 193 ILE A O 1
ATOM 1591 N N . THR A 1 194 ? -1.071 -6.892 -24.674 1.00 89.06 194 THR A N 1
ATOM 1592 C CA . THR A 1 194 ? -1.269 -7.834 -23.566 1.00 89.06 194 THR A CA 1
ATOM 1593 C C . THR A 1 194 ? -1.715 -7.108 -22.299 1.00 89.06 194 THR A C 1
ATOM 1595 O O . THR A 1 194 ? -2.737 -7.456 -21.715 1.00 89.06 194 THR A O 1
ATOM 1598 N N . VAL A 1 195 ? -1.003 -6.064 -21.885 1.00 85.44 195 VAL A N 1
ATOM 1599 C CA . VAL A 1 195 ? -1.295 -5.332 -20.652 1.00 85.44 195 VAL A CA 1
ATOM 1600 C C . VAL A 1 195 ? -2.582 -4.518 -20.773 1.00 85.44 195 VAL A C 1
ATOM 1602 O O . VAL A 1 195 ? -3.484 -4.664 -19.946 1.00 85.44 195 VAL A O 1
ATOM 1605 N N . SER A 1 196 ? -2.692 -3.669 -21.795 1.00 79.94 196 SER A N 1
ATOM 1606 C CA . SER A 1 196 ? -3.787 -2.701 -21.883 1.00 79.94 196 SER A CA 1
ATOM 1607 C C . SER A 1 196 ? -5.103 -3.333 -22.326 1.00 79.94 196 SER A C 1
ATOM 1609 O O . SER A 1 196 ? -6.158 -2.871 -21.902 1.00 79.94 196 SER A O 1
ATOM 1611 N N . ILE A 1 197 ? -5.071 -4.380 -23.161 1.00 83.56 197 ILE A N 1
ATOM 1612 C CA . ILE A 1 197 ? -6.299 -5.015 -23.666 1.00 83.56 197 ILE A CA 1
ATOM 1613 C C . ILE A 1 197 ? -6.644 -6.261 -22.859 1.00 83.56 197 ILE A C 1
ATOM 1615 O O . ILE A 1 197 ? -7.799 -6.438 -22.484 1.00 83.56 197 ILE A O 1
ATOM 1619 N N . VAL A 1 198 ? -5.687 -7.147 -22.585 1.00 86.19 198 VAL A N 1
ATOM 1620 C CA . VAL A 1 198 ? -6.009 -8.410 -21.903 1.00 86.19 198 VAL A CA 1
ATOM 1621 C C . VAL A 1 198 ? -6.022 -8.210 -20.392 1.00 86.19 198 VAL A C 1
ATOM 1623 O O . VAL A 1 198 ? -7.048 -8.432 -19.750 1.00 86.19 198 VAL A O 1
ATOM 1626 N N . LEU A 1 199 ? -4.907 -7.759 -19.819 1.00 84.81 199 LEU A N 1
ATOM 1627 C CA . LEU A 1 199 ? -4.736 -7.730 -18.367 1.00 84.81 199 LEU A CA 1
ATOM 1628 C C . LEU A 1 199 ? -5.642 -6.689 -17.695 1.00 84.81 199 LEU A C 1
ATOM 1630 O O . LEU A 1 199 ? -6.251 -7.004 -16.676 1.00 84.81 199 LEU A O 1
ATOM 1634 N N . LEU A 1 200 ? -5.830 -5.502 -18.280 1.00 84.88 200 LEU A N 1
ATOM 1635 C CA . LEU A 1 200 ? -6.751 -4.504 -17.719 1.00 84.88 200 LEU A CA 1
ATOM 1636 C C . LEU A 1 200 ? -8.210 -4.998 -17.692 1.00 84.88 200 LEU A C 1
ATOM 1638 O O . LEU A 1 200 ? -8.919 -4.783 -16.712 1.00 84.88 200 LEU A O 1
ATOM 1642 N N . ASN A 1 201 ? -8.650 -5.713 -18.731 1.00 88.88 201 ASN A N 1
ATOM 1643 C CA . ASN A 1 201 ? -10.000 -6.279 -18.772 1.00 88.88 201 ASN A CA 1
ATOM 1644 C C . ASN A 1 201 ? -10.177 -7.418 -17.758 1.00 88.88 201 ASN A C 1
ATOM 1646 O O . ASN A 1 201 ? -11.226 -7.519 -17.122 1.00 88.88 201 ASN A O 1
ATOM 1650 N N . VAL A 1 202 ? -9.143 -8.241 -17.557 1.00 90.31 202 VAL A N 1
ATOM 1651 C CA . VAL A 1 202 ? -9.134 -9.266 -16.501 1.00 90.31 202 VAL A CA 1
ATOM 1652 C C . VAL A 1 202 ? -9.186 -8.622 -15.113 1.00 90.31 202 VAL A C 1
ATOM 1654 O O . VAL A 1 202 ? -9.935 -9.089 -14.258 1.00 90.31 202 VAL A O 1
ATOM 1657 N N . LEU A 1 203 ? -8.456 -7.526 -14.890 1.00 90.69 203 LEU A N 1
ATOM 1658 C CA . LEU A 1 203 ? -8.474 -6.800 -13.620 1.00 90.69 203 LEU A CA 1
ATOM 1659 C C . LEU A 1 203 ? -9.878 -6.291 -13.272 1.00 90.69 203 LEU A C 1
ATOM 1661 O O . LEU A 1 203 ? -10.328 -6.452 -12.139 1.00 90.69 203 LEU A O 1
ATOM 1665 N N . ILE A 1 204 ? -10.588 -5.717 -14.248 1.00 91.88 204 ILE A N 1
ATOM 1666 C CA . ILE A 1 204 ? -11.966 -5.248 -14.053 1.00 91.88 204 ILE A CA 1
ATOM 1667 C C . ILE A 1 204 ? -12.887 -6.419 -13.688 1.00 91.88 204 ILE A C 1
ATOM 1669 O O . ILE A 1 204 ? -13.702 -6.282 -12.778 1.00 91.88 204 ILE A O 1
ATOM 1673 N N . ALA A 1 205 ? -12.732 -7.576 -14.339 1.00 94.12 205 ALA A N 1
ATOM 1674 C CA . ALA A 1 205 ? -13.513 -8.768 -14.015 1.00 94.12 205 ALA A CA 1
ATOM 1675 C C . ALA A 1 205 ? -13.272 -9.249 -12.570 1.00 94.12 205 ALA A C 1
ATOM 1677 O O . ALA A 1 205 ? -14.233 -9.527 -11.856 1.00 94.12 205 ALA A O 1
ATOM 1678 N N . ILE A 1 206 ? -12.014 -9.274 -12.113 1.00 94.12 206 ILE A N 1
ATOM 1679 C CA . ILE A 1 206 ? -11.657 -9.653 -10.733 1.00 94.12 206 ILE A CA 1
ATOM 1680 C C . ILE A 1 206 ? -12.262 -8.673 -9.715 1.00 94.12 206 ILE A C 1
ATOM 1682 O O . ILE A 1 206 ? -12.829 -9.092 -8.705 1.00 94.12 206 ILE A O 1
ATOM 1686 N N . ILE A 1 207 ? -12.177 -7.364 -9.980 1.00 93.25 207 ILE A N 1
ATOM 1687 C CA . ILE A 1 207 ? -12.739 -6.339 -9.087 1.00 93.25 207 ILE A CA 1
ATOM 1688 C C . ILE A 1 207 ? -14.273 -6.428 -9.048 1.00 93.25 207 ILE A C 1
ATOM 1690 O O . ILE A 1 207 ? -14.856 -6.246 -7.979 1.00 93.25 207 ILE A O 1
ATOM 1694 N N . SER A 1 208 ? -14.926 -6.734 -10.175 1.00 93.88 208 SER A N 1
ATOM 1695 C CA . SER A 1 208 ? -16.385 -6.911 -10.238 1.00 93.88 208 SER A CA 1
ATOM 1696 C C . SER A 1 208 ? -16.851 -8.096 -9.391 1.00 93.88 208 SER A C 1
ATOM 1698 O O . SER A 1 208 ? -17.745 -7.930 -8.565 1.00 93.88 208 SER A O 1
ATOM 1700 N N . ASP A 1 209 ? -16.197 -9.255 -9.521 1.00 93.56 209 ASP A N 1
ATOM 1701 C CA . ASP A 1 209 ? -16.500 -10.441 -8.704 1.00 93.56 209 ASP A CA 1
ATOM 1702 C C . ASP A 1 209 ? -16.275 -10.169 -7.208 1.00 93.56 209 ASP A C 1
ATOM 1704 O O . ASP A 1 209 ? -17.115 -10.484 -6.362 1.00 93.56 209 ASP A O 1
ATOM 1708 N N . THR A 1 210 ? -15.174 -9.487 -6.873 1.00 92.81 210 THR A N 1
ATOM 1709 C CA . THR A 1 210 ? -14.892 -9.083 -5.490 1.00 92.81 210 THR A CA 1
ATOM 1710 C C . THR A 1 210 ? -15.988 -8.168 -4.944 1.00 92.81 210 THR A C 1
ATOM 1712 O O . THR A 1 210 ? -16.438 -8.346 -3.810 1.00 92.81 210 THR A O 1
ATOM 1715 N N . TYR A 1 211 ? -16.432 -7.188 -5.736 1.00 91.12 211 TYR A N 1
ATOM 1716 C CA . TYR A 1 211 ? -17.479 -6.256 -5.334 1.00 91.12 211 TYR A CA 1
ATOM 1717 C C . TYR A 1 211 ? -18.793 -6.984 -5.035 1.00 91.12 211 TYR A C 1
ATOM 1719 O O . TYR A 1 211 ? -19.352 -6.781 -3.957 1.00 91.12 211 TYR A O 1
ATOM 1727 N N . GLU A 1 212 ? -19.248 -7.859 -5.935 1.00 91.06 212 GLU A N 1
ATOM 1728 C CA . GLU A 1 212 ? -20.476 -8.648 -5.761 1.00 91.06 212 GLU A CA 1
ATOM 1729 C C . GLU A 1 212 ? -20.386 -9.532 -4.509 1.00 91.06 212 GLU A C 1
ATOM 1731 O O . GLU A 1 212 ? -21.240 -9.464 -3.619 1.00 91.06 212 GLU A O 1
ATOM 1736 N N . ARG A 1 213 ? -19.276 -10.260 -4.351 1.00 89.81 213 ARG A N 1
ATOM 1737 C CA . ARG A 1 213 ? -19.033 -11.137 -3.198 1.00 89.81 213 ARG A CA 1
ATOM 1738 C C . ARG A 1 213 ? -19.031 -10.389 -1.863 1.00 89.81 213 ARG A C 1
ATOM 1740 O O . ARG A 1 213 ? -19.550 -10.895 -0.861 1.00 89.81 213 ARG A O 1
ATOM 1747 N N . VAL A 1 214 ? -18.424 -9.202 -1.814 1.00 87.44 214 VAL A N 1
ATOM 1748 C CA . VAL A 1 214 ? -18.399 -8.366 -0.603 1.00 87.44 214 VAL A CA 1
ATOM 1749 C C . VAL A 1 214 ? -19.750 -7.696 -0.375 1.00 87.44 214 VAL A C 1
ATOM 1751 O O . VAL A 1 214 ? -20.145 -7.541 0.778 1.00 87.44 214 VAL A O 1
ATOM 1754 N N . GLN A 1 215 ? -20.487 -7.339 -1.426 1.00 86.25 215 GLN A N 1
ATOM 1755 C CA . GLN A 1 215 ? -21.833 -6.779 -1.317 1.00 86.25 215 GLN A CA 1
ATOM 1756 C C . GLN A 1 215 ? -22.819 -7.784 -0.711 1.00 86.25 215 GLN A C 1
ATOM 1758 O O . GLN A 1 215 ? -23.533 -7.433 0.231 1.00 86.25 215 GLN A O 1
ATOM 1763 N N . GLU A 1 216 ? -22.807 -9.038 -1.168 1.00 84.25 216 GLU A N 1
ATOM 1764 C CA . GLU A 1 216 ? -23.656 -10.110 -0.627 1.00 84.25 216 GLU A CA 1
ATOM 1765 C C . GLU A 1 216 ? -23.369 -10.397 0.854 1.00 84.25 216 GLU A C 1
ATOM 1767 O O . GLU A 1 216 ? -24.283 -10.603 1.656 1.00 84.25 216 GLU A O 1
ATOM 1772 N N . LYS A 1 217 ? -22.089 -10.373 1.244 1.00 77.19 217 LYS A N 1
ATOM 1773 C CA . LYS A 1 217 ? -21.636 -10.645 2.622 1.00 77.19 217 LYS A CA 1
ATOM 1774 C C . LYS A 1 217 ? -21.471 -9.383 3.477 1.00 77.19 217 LYS A C 1
ATOM 1776 O O . LYS A 1 217 ? -21.060 -9.472 4.637 1.00 77.19 217 LYS A O 1
ATOM 1781 N N . GLY A 1 218 ? -21.782 -8.212 2.926 1.00 68.94 218 GLY A N 1
ATOM 1782 C CA . GLY A 1 218 ? -21.379 -6.920 3.479 1.00 68.94 218 GLY A CA 1
ATOM 1783 C C . GLY A 1 218 ? -22.104 -6.557 4.766 1.00 68.94 218 GLY A C 1
ATOM 1784 O O . GLY A 1 218 ? -21.471 -6.085 5.708 1.00 68.94 218 GLY A O 1
ATOM 1785 N N . ALA A 1 219 ? -23.412 -6.823 4.848 1.00 69.62 219 ALA A N 1
ATOM 1786 C CA . ALA A 1 219 ? -24.199 -6.445 6.022 1.00 69.62 219 ALA A CA 1
ATOM 1787 C C . ALA A 1 219 ? -23.786 -7.221 7.294 1.00 69.62 219 ALA A C 1
ATOM 1789 O O . ALA A 1 219 ? -23.503 -6.571 8.304 1.00 69.62 219 ALA A O 1
ATOM 1790 N N . PRO A 1 220 ? -23.642 -8.565 7.277 1.00 77.62 220 PRO A N 1
ATOM 1791 C CA . PRO A 1 220 ? -23.127 -9.300 8.434 1.00 77.62 220 PRO A CA 1
ATOM 1792 C C . PRO A 1 220 ? -21.688 -8.918 8.805 1.00 77.62 220 PRO A C 1
ATOM 1794 O O . PRO A 1 220 ? -21.388 -8.754 9.986 1.00 77.62 220 PRO A O 1
ATOM 1797 N N . LYS A 1 221 ? -20.801 -8.733 7.813 1.00 73.94 221 LYS A N 1
ATOM 1798 C CA . LYS A 1 221 ? -19.396 -8.362 8.056 1.00 73.94 221 LYS A CA 1
ATOM 1799 C C . LYS A 1 221 ? -19.279 -6.964 8.671 1.00 73.94 221 LYS A C 1
ATOM 1801 O O . LYS A 1 221 ? -18.544 -6.787 9.634 1.00 73.94 221 LYS A O 1
ATOM 1806 N N . SER A 1 222 ? -20.054 -5.993 8.185 1.00 69.88 222 SER A N 1
ATOM 1807 C CA . SER A 1 222 ? -20.076 -4.634 8.745 1.00 69.88 222 SER A CA 1
ATOM 1808 C C . SER A 1 222 ? -20.645 -4.596 10.170 1.00 69.88 222 SER A C 1
ATOM 1810 O O . SER A 1 222 ? -20.134 -3.867 11.019 1.00 69.88 222 SER A O 1
ATOM 1812 N N . LEU A 1 223 ? -21.663 -5.416 10.470 1.00 77.50 223 LEU A N 1
ATOM 1813 C CA . LEU A 1 223 ? -22.176 -5.586 11.836 1.00 77.50 223 LEU A CA 1
ATOM 1814 C C . LEU A 1 223 ? -21.110 -6.151 12.781 1.00 77.50 223 LEU A C 1
ATOM 1816 O O . LEU A 1 223 ? -20.965 -5.646 13.894 1.00 77.50 223 LEU A O 1
ATOM 1820 N N . LEU A 1 224 ? -20.350 -7.151 12.330 1.00 81.25 224 LEU A N 1
ATOM 1821 C CA . LEU A 1 224 ? -19.251 -7.729 13.101 1.00 81.25 224 LEU A CA 1
ATOM 1822 C C . LEU A 1 224 ? -18.130 -6.709 13.339 1.00 81.25 224 LEU A C 1
ATOM 1824 O O . LEU A 1 224 ? -17.734 -6.513 14.481 1.00 81.25 224 LEU A O 1
ATOM 1828 N N . GLU A 1 225 ? -17.701 -5.971 12.308 1.00 74.06 225 GLU A N 1
ATOM 1829 C CA . GLU A 1 225 ? -16.689 -4.916 12.471 1.00 74.06 225 GLU A CA 1
ATOM 1830 C C . GLU A 1 225 ? -17.122 -3.832 13.468 1.00 74.06 225 GLU A C 1
ATOM 1832 O O . GLU A 1 225 ? -16.305 -3.329 14.236 1.00 74.06 225 GLU A O 1
ATOM 1837 N N . ARG A 1 226 ? -18.409 -3.468 13.479 1.00 78.25 226 ARG A N 1
ATOM 1838 C CA . ARG A 1 226 ? -18.957 -2.524 14.462 1.00 78.25 226 ARG A CA 1
ATOM 1839 C C . ARG A 1 226 ? -18.969 -3.099 15.870 1.00 78.25 226 ARG A C 1
ATOM 1841 O O . ARG A 1 226 ? -18.647 -2.373 16.805 1.00 78.25 226 ARG A O 1
ATOM 1848 N N . ALA A 1 227 ? -19.347 -4.365 16.025 1.00 83.00 227 ALA A N 1
ATOM 1849 C CA . ALA A 1 227 ? -19.310 -5.036 17.318 1.00 83.00 227 ALA A CA 1
ATOM 1850 C C . ALA A 1 227 ? -17.877 -5.075 17.872 1.00 83.00 227 ALA A C 1
ATOM 1852 O O . ALA A 1 227 ? -17.672 -4.728 19.034 1.00 83.00 227 ALA A O 1
ATOM 1853 N N . ASP A 1 228 ? -16.892 -5.381 17.024 1.00 79.69 228 ASP A N 1
ATOM 1854 C CA . ASP A 1 228 ? -15.474 -5.362 17.392 1.00 79.69 228 ASP A CA 1
ATOM 1855 C C . ASP A 1 228 ? -15.021 -3.959 17.819 1.00 79.69 228 ASP A C 1
ATOM 1857 O O . ASP A 1 228 ? -14.421 -3.805 18.881 1.00 79.69 228 ASP A O 1
ATOM 1861 N N . LEU A 1 229 ? -15.380 -2.914 17.062 1.00 78.44 229 LEU A N 1
ATOM 1862 C CA . LEU A 1 229 ? -15.069 -1.528 17.434 1.00 78.44 229 LEU A CA 1
ATOM 1863 C C . LEU A 1 229 ? -15.713 -1.123 18.769 1.00 78.44 229 LEU A C 1
ATOM 1865 O O . LEU A 1 229 ? -15.082 -0.434 19.568 1.00 78.44 229 LEU A O 1
ATOM 1869 N N . ILE A 1 230 ? -16.951 -1.550 19.036 1.00 83.62 230 ILE A N 1
ATOM 1870 C CA . ILE A 1 230 ? -17.627 -1.289 20.317 1.00 83.62 230 ILE A CA 1
ATOM 1871 C C . ILE A 1 230 ? -16.891 -1.990 21.464 1.00 83.62 230 ILE A C 1
ATOM 1873 O O . ILE A 1 230 ? -16.690 -1.377 22.513 1.00 83.62 230 ILE A O 1
ATOM 1877 N N . LEU A 1 231 ? -16.454 -3.238 21.272 1.00 82.94 231 LEU A N 1
ATOM 1878 C CA . LEU A 1 231 ? -15.675 -3.975 22.269 1.00 82.94 231 LEU A CA 1
ATOM 1879 C C . LEU A 1 231 ? -14.312 -3.316 22.526 1.00 82.94 231 LEU A C 1
ATOM 1881 O O . LE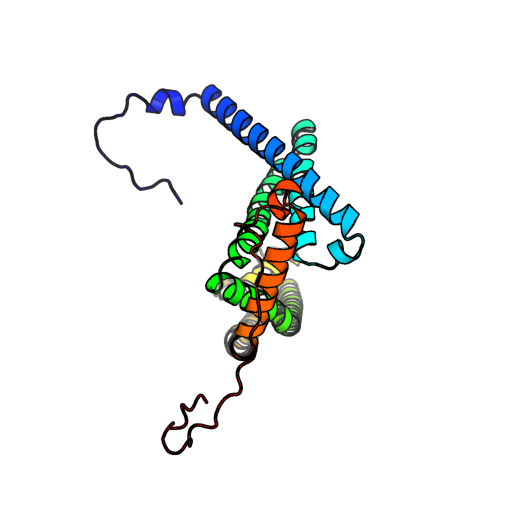U A 1 231 ? -13.943 -3.130 23.688 1.00 82.94 231 LEU A O 1
ATOM 1885 N N . GLU A 1 232 ? -13.599 -2.897 21.476 1.00 77.88 232 GLU A N 1
ATOM 1886 C CA . GLU A 1 232 ? -12.350 -2.128 21.590 1.00 77.88 232 GLU A CA 1
ATOM 1887 C C . GLU A 1 232 ? -12.572 -0.818 22.367 1.00 77.88 232 GLU A C 1
ATOM 1889 O O . GLU A 1 232 ? -11.793 -0.471 23.259 1.00 77.88 232 GLU A O 1
ATOM 1894 N N . MET A 1 233 ? -13.660 -0.095 22.077 1.00 81.56 233 MET A N 1
ATOM 1895 C CA . MET A 1 233 ? -14.025 1.120 22.809 1.00 81.56 233 MET A CA 1
ATOM 1896 C C . MET A 1 233 ? -14.324 0.821 24.280 1.00 81.56 233 MET A C 1
ATOM 1898 O O . MET A 1 233 ? -13.803 1.518 25.150 1.00 81.56 233 MET A O 1
ATOM 1902 N N . GLN A 1 234 ? -15.104 -0.222 24.573 1.00 84.00 234 GLN A N 1
ATOM 1903 C CA . GLN A 1 234 ? -15.457 -0.620 25.937 1.00 84.00 234 GLN A CA 1
ATOM 1904 C C . GLN A 1 234 ? -14.223 -0.996 26.766 1.00 84.00 234 GLN A C 1
ATOM 1906 O O . GLN A 1 234 ? -14.129 -0.604 27.927 1.00 84.00 234 GLN A O 1
ATOM 1911 N N . GLN A 1 235 ? -13.249 -1.700 26.182 1.00 80.00 235 GLN A N 1
ATOM 1912 C CA . GLN A 1 235 ? -11.990 -2.037 26.863 1.00 80.00 235 GLN A CA 1
ATOM 1913 C C . GLN A 1 235 ? -11.176 -0.796 27.262 1.00 80.00 235 GLN A C 1
ATOM 1915 O O . GLN A 1 235 ? -10.409 -0.842 28.224 1.00 80.00 235 GLN A O 1
ATOM 1920 N N . ARG A 1 236 ? -11.349 0.320 26.544 1.00 77.94 236 ARG A N 1
ATOM 1921 C CA . ARG A 1 236 ? -10.669 1.599 26.805 1.00 77.94 236 ARG A CA 1
ATOM 1922 C C . ARG A 1 236 ? -11.436 2.501 27.779 1.00 77.94 236 ARG A C 1
ATOM 1924 O O . ARG A 1 236 ? -10.900 3.527 28.202 1.00 77.94 236 ARG A O 1
ATOM 1931 N N . MET A 1 237 ? -12.673 2.153 28.130 1.00 82.44 237 MET A N 1
ATOM 1932 C CA . MET A 1 237 ? -13.495 2.930 29.058 1.00 82.44 237 MET A CA 1
ATOM 1933 C C . MET A 1 237 ? -13.047 2.728 30.509 1.00 82.44 237 MET A C 1
ATOM 1935 O O . MET A 1 237 ? -12.624 1.649 30.923 1.00 82.44 237 MET A O 1
ATOM 1939 N N . LEU A 1 238 ? -13.165 3.785 31.315 1.00 81.12 238 LEU A N 1
ATOM 1940 C CA . LEU A 1 238 ? -12.960 3.693 32.759 1.00 81.12 238 LEU A CA 1
ATOM 1941 C C . LEU A 1 238 ? -14.054 2.825 33.386 1.00 81.12 238 LEU A C 1
ATOM 1943 O O . LEU A 1 238 ? -15.206 2.845 32.956 1.00 81.12 238 LEU A O 1
ATOM 1947 N N . GLN A 1 239 ? -13.731 2.143 34.484 1.00 77.38 239 GLN A N 1
ATOM 1948 C CA . GLN A 1 239 ? -14.693 1.287 35.185 1.00 77.38 239 GLN A CA 1
ATOM 1949 C C . GLN A 1 239 ? -15.944 2.054 35.659 1.00 77.38 239 GLN A C 1
ATOM 1951 O O . GLN A 1 239 ? -17.032 1.491 35.701 1.00 77.38 239 GLN A O 1
ATOM 1956 N N . SER A 1 240 ? -15.813 3.357 35.937 1.00 80.81 240 SER A N 1
ATOM 1957 C CA . SER A 1 240 ? -16.941 4.248 36.233 1.00 80.81 240 SER A CA 1
ATOM 1958 C C . SER A 1 240 ? -17.861 4.498 35.033 1.00 80.81 240 SER A C 1
ATOM 1960 O O . SER A 1 240 ? -19.058 4.671 35.224 1.00 80.81 240 SER A O 1
ATOM 1962 N N . GLN A 1 241 ? -17.326 4.505 33.810 1.00 84.94 241 GLN A N 1
ATOM 1963 C CA . GLN A 1 241 ? -18.105 4.669 32.580 1.00 84.94 241 GLN A CA 1
ATOM 1964 C C . GLN A 1 241 ? -18.807 3.365 32.190 1.00 84.94 241 GLN A C 1
ATOM 1966 O O . GLN A 1 241 ? -19.935 3.400 31.713 1.00 84.94 241 GLN A O 1
ATOM 1971 N N . CYS A 1 242 ? -18.175 2.214 32.444 1.00 80.44 242 CYS A N 1
ATOM 1972 C CA . CYS A 1 242 ? -18.808 0.903 32.271 1.00 80.44 242 CYS A CA 1
ATOM 1973 C C . CYS A 1 242 ? -19.979 0.676 33.240 1.00 80.44 242 CYS A C 1
ATOM 1975 O O . CYS A 1 242 ? -20.876 -0.103 32.945 1.00 80.44 242 CYS A O 1
ATOM 1977 N N . ALA A 1 243 ? -19.970 1.356 34.388 1.00 81.25 243 ALA A N 1
ATOM 1978 C CA . ALA A 1 243 ? -21.047 1.317 35.370 1.00 81.25 243 ALA A CA 1
ATOM 1979 C C . ALA A 1 243 ? -22.148 2.367 35.119 1.00 81.25 243 ALA A C 1
ATOM 1981 O O . ALA A 1 243 ? -23.107 2.409 35.887 1.00 81.25 243 ALA A O 1
ATOM 1982 N N . ASP A 1 244 ? -22.021 3.226 34.096 1.00 87.31 244 ASP A N 1
ATOM 1983 C CA . ASP A 1 244 ? -23.028 4.243 33.778 1.00 87.31 244 ASP A CA 1
ATOM 1984 C C . ASP A 1 244 ? -24.249 3.591 33.098 1.00 87.31 244 ASP A C 1
ATOM 1986 O O . ASP A 1 244 ? -24.139 3.134 31.953 1.00 87.31 244 ASP A O 1
ATOM 1990 N N . PRO A 1 245 ? -25.436 3.599 33.736 1.00 84.50 245 PRO A N 1
ATOM 1991 C CA . PRO A 1 245 ? -26.647 3.008 33.168 1.00 84.50 245 PRO A CA 1
ATOM 1992 C C . PRO A 1 245 ? -27.110 3.682 31.870 1.00 84.50 245 PRO A C 1
ATOM 1994 O O . PRO A 1 245 ? -27.917 3.110 31.143 1.00 84.50 245 PRO A O 1
ATOM 1997 N N . LYS A 1 246 ? -26.637 4.900 31.561 1.00 86.38 246 LYS A N 1
ATOM 1998 C CA . LYS A 1 246 ? -26.938 5.567 30.283 1.00 86.38 246 LYS A CA 1
ATOM 1999 C C . LYS A 1 246 ? -26.179 4.954 29.110 1.00 86.38 246 LYS A C 1
ATOM 2001 O O . LYS A 1 246 ? -26.682 4.989 27.991 1.00 86.38 246 LYS A O 1
ATOM 2006 N N . LEU A 1 247 ? -24.972 4.449 29.358 1.00 82.19 247 LEU A N 1
ATOM 2007 C CA . LEU A 1 247 ? -24.118 3.823 28.346 1.00 82.19 247 LEU A CA 1
ATOM 2008 C C . LEU A 1 247 ? -24.375 2.313 28.275 1.00 82.19 247 LEU A C 1
ATOM 2010 O O . LEU A 1 247 ? -24.402 1.755 27.181 1.00 82.19 247 LEU A O 1
ATOM 2014 N N . PHE A 1 248 ? -24.634 1.682 29.424 1.00 85.56 248 PHE A N 1
ATOM 2015 C CA . PHE A 1 248 ? -24.929 0.253 29.550 1.00 85.56 248 PHE A CA 1
ATOM 2016 C C . PHE A 1 248 ? -26.265 0.024 30.277 1.00 85.56 248 PHE A C 1
ATOM 2018 O O . PHE A 1 248 ? -26.273 -0.409 31.431 1.00 85.56 248 PHE A O 1
ATOM 2025 N N . PRO A 1 249 ? -27.410 0.337 29.643 1.00 85.31 249 PRO A N 1
ATOM 2026 C CA . PRO A 1 249 ? -28.713 0.065 30.240 1.00 85.31 249 PRO A CA 1
ATOM 2027 C C . PRO A 1 249 ? -28.991 -1.444 30.302 1.00 85.31 249 PRO A C 1
ATOM 2029 O O . PRO A 1 249 ? -28.481 -2.221 29.493 1.00 85.31 249 PRO A O 1
ATOM 2032 N N . GLU A 1 250 ? -29.832 -1.867 31.247 1.00 84.94 250 GLU A N 1
ATOM 2033 C CA . GLU A 1 250 ? -30.332 -3.243 31.289 1.00 84.94 250 GLU A CA 1
ATOM 2034 C C . GLU A 1 250 ? -31.316 -3.477 30.135 1.00 84.94 250 GLU A C 1
ATOM 2036 O O . GLU A 1 250 ? -32.329 -2.786 30.006 1.00 84.94 250 GLU A O 1
ATOM 2041 N N . TRP A 1 251 ? -31.019 -4.463 29.288 1.00 84.00 251 TRP A N 1
ATOM 2042 C CA . TRP A 1 251 ? -31.867 -4.849 28.163 1.00 84.00 251 TRP A CA 1
ATOM 2043 C C . TRP A 1 251 ? -32.620 -6.139 28.478 1.00 84.00 251 TRP A C 1
ATOM 2045 O O . TRP A 1 251 ? -32.031 -7.118 28.935 1.00 84.00 251 TRP A O 1
ATOM 2055 N N . VAL A 1 252 ? -33.915 -6.170 28.161 1.00 87.06 252 VAL A N 1
ATOM 2056 C CA . VAL A 1 252 ? -34.719 -7.398 28.160 1.00 87.06 252 VAL A CA 1
ATOM 2057 C C . VAL A 1 252 ? -34.995 -7.777 26.712 1.00 87.06 252 VAL A C 1
ATOM 2059 O O . VAL A 1 252 ? -35.674 -7.049 25.990 1.00 87.06 252 VAL A O 1
ATOM 2062 N N . HIS A 1 253 ? -34.461 -8.916 26.276 1.00 83.69 253 HIS A N 1
ATOM 2063 C CA . HIS A 1 253 ? -34.762 -9.462 24.957 1.00 83.69 253 HIS A CA 1
ATOM 2064 C C . HIS A 1 253 ? -36.040 -10.301 25.041 1.00 83.69 253 HIS A C 1
ATOM 2066 O O . HIS A 1 253 ? -36.043 -11.380 25.632 1.00 83.69 253 HIS A O 1
ATOM 2072 N N . VAL A 1 254 ? -37.136 -9.792 24.478 1.00 87.00 254 VAL A N 1
ATOM 2073 C CA . VAL A 1 254 ? -38.416 -10.507 24.424 1.00 87.00 254 VAL A CA 1
ATOM 2074 C C . VAL A 1 254 ? -38.548 -11.156 23.052 1.00 87.00 254 VAL A C 1
ATOM 2076 O O . VAL A 1 254 ? -38.557 -10.466 22.037 1.00 87.00 254 VAL A O 1
ATOM 2079 N N . ILE A 1 255 ? -38.641 -12.485 23.024 1.00 85.38 255 ILE A N 1
ATOM 2080 C CA . ILE A 1 255 ? -38.901 -13.238 21.796 1.00 85.38 255 ILE A CA 1
ATOM 2081 C C . ILE A 1 255 ? -40.413 -13.389 21.668 1.00 85.38 255 ILE A C 1
ATOM 2083 O O . ILE A 1 255 ? -41.041 -14.089 22.463 1.00 85.38 255 ILE A O 1
ATOM 2087 N N . GLU A 1 256 ? -40.997 -12.736 20.670 1.00 83.44 256 GLU A N 1
ATOM 2088 C CA . GLU A 1 256 ? -42.406 -12.899 20.332 1.00 83.44 256 GLU A CA 1
ATOM 2089 C C . GLU A 1 256 ? -42.567 -13.967 19.247 1.00 83.44 256 GLU A C 1
ATOM 2091 O O . GLU A 1 256 ? -41.761 -14.085 18.319 1.00 83.44 256 GLU A O 1
ATOM 2096 N N . ARG A 1 257 ? -43.612 -14.788 19.370 1.00 78.25 257 ARG A N 1
ATOM 2097 C CA . ARG A 1 257 ? -43.950 -15.774 18.348 1.00 78.25 257 ARG A CA 1
ATOM 2098 C C . ARG A 1 257 ? -44.473 -15.023 17.127 1.00 78.25 257 ARG A C 1
ATOM 2100 O O . ARG A 1 257 ? -45.523 -14.402 17.207 1.00 78.25 257 ARG A O 1
ATOM 2107 N N . VAL A 1 258 ? -43.784 -15.140 15.994 1.00 79.50 258 VAL A N 1
ATOM 2108 C CA . VAL A 1 258 ? -44.311 -14.657 14.713 1.00 79.50 258 VAL A CA 1
ATOM 2109 C C . VAL A 1 258 ? -45.569 -15.465 14.397 1.00 79.50 258 VAL A C 1
ATOM 2111 O O . VAL A 1 258 ? -45.494 -16.653 14.069 1.00 79.50 258 VAL A O 1
ATOM 2114 N N . GLU A 1 259 ? -46.740 -14.852 14.549 1.00 72.38 259 GLU A N 1
ATOM 2115 C CA . GLU A 1 259 ? -47.961 -15.389 13.964 1.00 72.38 259 GLU A CA 1
ATOM 2116 C C . GLU A 1 259 ? -47.780 -15.351 12.446 1.00 72.38 259 GLU A C 1
ATOM 2118 O O . GLU A 1 259 ? -47.488 -14.305 11.870 1.00 72.38 259 GLU A O 1
ATOM 2123 N N . LEU A 1 260 ? -47.868 -16.519 11.806 1.00 58.22 260 LEU A N 1
ATOM 2124 C CA . LEU A 1 260 ? -47.802 -16.663 10.355 1.00 58.22 260 LEU A CA 1
ATOM 2125 C C . LEU A 1 260 ? -48.938 -15.844 9.729 1.00 58.22 260 LEU A C 1
ATOM 2127 O O . LEU A 1 260 ? -50.053 -16.339 9.577 1.00 58.22 260 LEU A O 1
ATOM 2131 N N . PHE A 1 261 ? -48.666 -14.590 9.376 1.00 51.31 261 PHE A N 1
ATOM 2132 C CA . PHE A 1 261 ? -49.517 -13.842 8.464 1.00 51.31 261 PHE A CA 1
ATOM 2133 C C . PHE A 1 261 ? -49.477 -14.556 7.109 1.00 51.31 261 PHE A C 1
ATOM 2135 O O . PHE A 1 261 ? -48.407 -14.780 6.546 1.00 51.31 261 PHE A O 1
ATOM 2142 N N . ASP A 1 262 ? -50.657 -14.962 6.636 1.00 51.22 262 ASP A N 1
ATOM 2143 C CA . ASP A 1 262 ? -50.921 -15.649 5.369 1.00 51.22 262 ASP A CA 1
ATOM 2144 C C . ASP A 1 262 ? -50.245 -14.886 4.211 1.00 51.22 262 ASP A C 1
ATOM 2146 O O . ASP A 1 262 ? -50.732 -13.861 3.730 1.00 51.22 262 ASP A O 1
ATOM 2150 N N . SER A 1 263 ? -49.071 -15.363 3.796 1.00 48.84 263 SER A N 1
ATOM 2151 C CA . SER A 1 263 ? -48.194 -14.766 2.789 1.00 48.84 263 SER A CA 1
ATOM 2152 C C . SER A 1 263 ? -48.711 -15.021 1.373 1.00 48.84 263 SER A C 1
ATOM 2154 O O . SER A 1 263 ? -48.031 -15.588 0.520 1.00 48.84 263 SER A O 1
ATOM 2156 N N . ARG A 1 264 ? -49.941 -14.576 1.092 1.00 46.47 264 ARG A N 1
ATOM 2157 C CA . ARG A 1 264 ? -50.509 -14.607 -0.263 1.00 46.47 264 ARG A CA 1
ATOM 2158 C C . ARG A 1 264 ? -50.263 -13.344 -1.087 1.00 46.47 264 ARG A C 1
ATOM 2160 O O . ARG A 1 264 ? -50.567 -13.373 -2.278 1.00 46.47 264 ARG A O 1
ATOM 2167 N N . HIS A 1 265 ? -49.677 -12.274 -0.535 1.00 46.62 265 HIS A N 1
ATOM 2168 C CA . HIS A 1 265 ? -49.534 -10.999 -1.264 1.00 46.62 265 HIS A CA 1
ATOM 2169 C C . HIS A 1 265 ? -48.169 -10.293 -1.226 1.00 46.62 265 HIS A C 1
ATOM 2171 O O . HIS A 1 265 ? -48.063 -9.206 -1.790 1.00 46.62 265 HIS A O 1
ATOM 2177 N N . GLU A 1 266 ? -47.101 -10.891 -0.697 1.00 47.50 266 GLU A N 1
ATOM 2178 C CA . GLU A 1 266 ? -45.765 -10.298 -0.861 1.00 47.50 266 GLU A CA 1
ATOM 2179 C C . GLU A 1 266 ? -45.062 -10.872 -2.089 1.00 47.50 266 GLU A C 1
ATOM 2181 O O . GLU A 1 266 ? -44.484 -11.958 -2.093 1.00 47.50 266 GLU A O 1
ATOM 2186 N N . ALA A 1 267 ? -45.198 -10.109 -3.172 1.00 45.78 267 ALA A N 1
ATOM 2187 C CA . ALA A 1 267 ? -44.494 -10.294 -4.421 1.00 45.78 267 ALA A CA 1
ATOM 2188 C C . ALA A 1 267 ? -42.982 -10.408 -4.179 1.00 45.78 267 ALA A C 1
ATOM 2190 O O . ALA A 1 267 ? -42.354 -9.565 -3.541 1.00 45.78 267 ALA A O 1
ATOM 2191 N N . TRP A 1 268 ? -42.420 -11.462 -4.753 1.00 57.47 268 TRP A N 1
ATOM 2192 C CA . TRP A 1 268 ? -40.997 -11.713 -4.914 1.00 57.47 268 TRP A CA 1
ATOM 2193 C C . TRP A 1 268 ? -40.264 -10.435 -5.378 1.00 57.47 268 TRP A C 1
ATOM 2195 O O . TRP A 1 268 ? -40.477 -9.971 -6.497 1.00 57.47 268 TRP A O 1
ATOM 2205 N N . SER A 1 269 ? -39.409 -9.842 -4.537 1.00 53.19 269 SER A N 1
ATOM 2206 C CA . SER A 1 269 ? -38.674 -8.596 -4.836 1.00 53.19 269 SER A CA 1
ATOM 2207 C C . SER A 1 269 ? -37.340 -8.855 -5.542 1.00 53.19 269 SER A C 1
ATOM 2209 O O . SER A 1 269 ? -36.316 -8.274 -5.183 1.00 53.19 269 SER A O 1
ATOM 2211 N N . GLY A 1 270 ? -37.384 -9.753 -6.535 1.00 59.41 270 GLY A N 1
ATOM 2212 C CA . GLY A 1 270 ? -36.254 -10.293 -7.288 1.00 59.41 270 GLY A CA 1
ATOM 2213 C C . GLY A 1 270 ? -35.017 -9.403 -7.310 1.00 59.41 270 GLY A C 1
ATOM 2214 O O . GLY A 1 270 ? -35.029 -8.314 -7.882 1.00 59.41 270 GLY A O 1
ATOM 2215 N N . ARG A 1 271 ? -33.939 -9.900 -6.709 1.00 43.66 271 ARG A N 1
ATOM 2216 C CA . ARG A 1 271 ? -32.589 -9.451 -7.026 1.00 43.66 271 ARG A CA 1
ATOM 2217 C C . ARG A 1 271 ? -31.893 -10.631 -7.683 1.00 43.66 271 ARG A C 1
ATOM 2219 O O . ARG A 1 271 ? -31.771 -11.686 -7.063 1.00 43.66 271 ARG A O 1
ATOM 2226 N N . LEU A 1 272 ? -31.619 -10.445 -8.973 1.00 44.62 272 LEU A N 1
ATOM 2227 C CA . LEU A 1 272 ? -30.596 -11.174 -9.712 1.00 44.62 272 LEU A CA 1
ATOM 2228 C C . LEU A 1 272 ? -29.229 -10.756 -9.181 1.00 44.62 272 LEU A C 1
ATOM 2230 O O . LEU A 1 272 ? -29.112 -9.560 -8.817 1.00 44.62 272 LEU A O 1
#

Mean predicted aligned error: 11.21 Å

Nearest PDB structures (foldseek):
  7lpc-assembly1_C  TM=8.248E-01  e=1.240E-05  Rattus norvegicus
  7l2h-assembly1_B  TM=8.145E-01  e=2.199E-05  Rattus norvegicus
  7l2h-assembly1_C  TM=8.150E-01  e=3.719E-05  Rattus norvegicus
  7lpb-assembly1_A  TM=8.070E-01  e=4.092E-05  Rattus norvegicus
  7rqx-assembly1_A  TM=7.852E-01  e=3.072E-05  Rattus norvegicus